Protein AF-A0A1V3H5J1-F1 (afdb_monomer)

Mean predicted aligned error: 11.42 Å

Foldseek 3Di:
DVVVVVVVVVVCVVPVVVVVVVVVLVVVLVVVVVVVVLLVVLLVVLLVVVLVCLLVVNDDLVVNVVSCVVSVHALLSSLVSLVVLLVCLVVVVDVSCVVRNVVSVVSNVVSCVVQPLSLADPVLSVVLVVVVVPDDDCVVVSVVVSVVRSVVVVVVVVVVVVVVVVVSVVVVVVVVVVVVVVVVVVVVVVVD

Nearest PDB structures (foldseek):
  4tql-assembly2_B  TM=2.326E-01  e=4.552E+00  synthetic construct

pLDDT: mean 80.96, std 11.62, range [47.03, 95.38]

Sequence (192 aa):
METFVEVFINFFMKSTSAFIGALFGMFIGLGFVLKDSVESNWKKRFREQVKKGVSSGSLKFDDITHIQERWQQNRQSVLFSLRLMLSDAIASEDEELKSKVEEIRDLIISHEQHEPFSELPENISLQLNSLKGLGVGVDSQIVQLASSLTDLYSSNKTEIAKQKKFAIWGFIVGVLGVLISISSLLIALSQN

Solvent-accessible surface area (backbone atoms only — not comparable to full-atom values): 10524 Å² total; per-residue (Å²): 119,68,67,60,54,51,52,51,50,55,54,54,58,75,43,45,67,61,53,50,50,51,50,51,52,48,54,56,51,48,55,53,54,51,51,56,49,52,56,52,52,30,54,51,53,41,49,55,50,51,48,53,29,54,58,68,72,72,59,50,66,72,54,49,58,55,46,30,59,76,43,71,49,52,64,45,57,49,54,51,49,50,52,48,53,40,49,36,13,73,72,57,77,30,82,71,38,42,88,38,47,66,64,46,49,52,47,48,53,53,47,44,70,78,41,56,58,39,82,42,61,67,74,56,26,53,50,52,51,55,58,57,71,72,49,94,86,47,57,68,60,52,51,51,49,51,51,55,50,39,55,56,49,52,54,51,52,53,51,51,54,50,52,50,52,51,51,52,51,51,49,52,54,49,54,51,52,52,53,50,54,53,50,52,52,53,54,59,62,72,78,108

Radius of gyration: 25.72 Å; Cα contacts (8 Å, |Δi|>4): 93; chains: 1; bounding box: 53×43×77 Å

Structure (mmCIF, N/CA/C/O backbone):
data_AF-A0A1V3H5J1-F1
#
_entry.id   AF-A0A1V3H5J1-F1
#
loop_
_atom_site.group_PDB
_atom_site.id
_atom_site.type_symbol
_atom_site.label_atom_id
_atom_site.label_alt_id
_atom_site.label_comp_id
_atom_site.label_asym_id
_atom_site.label_entity_id
_atom_site.label_seq_id
_atom_site.pdbx_PDB_ins_code
_atom_site.Cartn_x
_atom_site.Cartn_y
_atom_site.Cartn_z
_atom_site.occupancy
_atom_site.B_iso_or_equiv
_atom_site.auth_seq_id
_atom_site.auth_comp_id
_atom_site.auth_asym_id
_atom_site.auth_atom_id
_atom_site.pdbx_PDB_model_num
ATOM 1 N N . MET A 1 1 ? 12.862 15.946 -52.458 1.00 48.59 1 MET A N 1
ATOM 2 C CA . MET A 1 1 ? 12.081 15.521 -51.273 1.00 48.59 1 MET A CA 1
ATOM 3 C C . MET A 1 1 ? 11.950 13.994 -51.216 1.00 48.59 1 MET A C 1
ATOM 5 O O . MET A 1 1 ? 11.992 13.460 -50.120 1.00 48.59 1 MET A O 1
ATOM 9 N N . GLU A 1 2 ? 11.912 13.286 -52.356 1.00 47.03 2 GLU A N 1
ATOM 10 C CA . GLU A 1 2 ? 11.927 11.804 -52.421 1.00 47.03 2 GLU A CA 1
ATOM 11 C C . GLU A 1 2 ? 13.252 11.157 -51.968 1.00 47.03 2 GLU A C 1
ATOM 13 O O . GLU A 1 2 ? 13.241 10.163 -51.250 1.00 47.03 2 GLU A O 1
ATOM 18 N N . THR A 1 3 ? 14.399 11.771 -52.262 1.00 59.06 3 THR A N 1
ATOM 19 C CA . THR A 1 3 ? 15.728 11.241 -51.899 1.00 59.06 3 THR A CA 1
ATOM 20 C C . THR A 1 3 ? 16.004 11.205 -50.395 1.00 59.06 3 THR A C 1
ATOM 22 O O . THR A 1 3 ? 16.705 10.319 -49.917 1.00 59.06 3 THR A O 1
ATOM 25 N N . PHE A 1 4 ? 15.439 12.136 -49.623 1.00 50.97 4 PHE A N 1
ATOM 26 C CA . PHE A 1 4 ? 15.630 12.164 -48.171 1.00 50.97 4 PHE A CA 1
ATOM 27 C C . PHE A 1 4 ? 14.855 11.029 -47.496 1.00 50.97 4 PHE A C 1
ATOM 29 O O . PHE A 1 4 ? 15.371 10.399 -46.583 1.00 50.97 4 PHE A O 1
ATOM 36 N N . VAL A 1 5 ? 13.650 10.723 -47.990 1.00 56.81 5 VAL A N 1
ATOM 37 C CA . VAL A 1 5 ? 12.816 9.621 -47.492 1.00 56.81 5 VAL A CA 1
ATOM 38 C C . VAL A 1 5 ? 13.432 8.266 -47.851 1.00 56.81 5 VAL A C 1
ATOM 40 O O . VAL A 1 5 ? 13.493 7.391 -46.996 1.00 56.81 5 VAL A O 1
ATOM 43 N N . GLU A 1 6 ? 13.976 8.097 -49.059 1.00 51.84 6 GLU A N 1
ATOM 44 C CA . GLU A 1 6 ? 14.647 6.848 -49.452 1.00 51.84 6 GLU A CA 1
ATOM 45 C C . GLU A 1 6 ? 15.968 6.603 -48.718 1.00 51.84 6 GLU A C 1
ATOM 47 O O . GLU A 1 6 ? 16.240 5.471 -48.321 1.00 51.84 6 GLU A O 1
ATOM 52 N N . VAL A 1 7 ? 16.781 7.639 -48.486 1.00 59.34 7 VAL A N 1
ATOM 53 C CA . VAL A 1 7 ? 18.001 7.521 -47.667 1.00 59.34 7 VAL A CA 1
ATOM 54 C C . VAL A 1 7 ? 17.637 7.222 -46.214 1.00 59.34 7 VAL A C 1
ATOM 56 O O . VAL A 1 7 ? 18.269 6.369 -45.591 1.00 59.34 7 VAL A O 1
ATOM 59 N N . PHE A 1 8 ? 16.577 7.845 -45.694 1.00 53.94 8 PHE A N 1
ATOM 60 C CA . PHE A 1 8 ? 16.065 7.578 -44.352 1.00 53.94 8 PHE A CA 1
ATOM 61 C C . PHE A 1 8 ? 15.586 6.126 -44.213 1.00 53.94 8 PHE A C 1
ATOM 63 O O . PHE A 1 8 ? 15.981 5.444 -43.272 1.00 53.94 8 PHE A O 1
ATOM 70 N N . ILE A 1 9 ? 14.823 5.613 -45.183 1.00 58.56 9 ILE A N 1
ATOM 71 C CA . ILE A 1 9 ? 14.331 4.226 -45.204 1.00 58.56 9 ILE A CA 1
ATOM 72 C C . ILE A 1 9 ? 15.483 3.224 -45.387 1.00 58.56 9 ILE A C 1
ATOM 74 O O . ILE A 1 9 ? 15.561 2.247 -44.644 1.00 58.56 9 ILE A O 1
ATOM 78 N N . ASN A 1 10 ? 16.419 3.464 -46.312 1.00 55.75 10 ASN A N 1
ATOM 79 C CA . ASN A 1 10 ? 17.543 2.555 -46.571 1.00 55.75 10 ASN A CA 1
ATO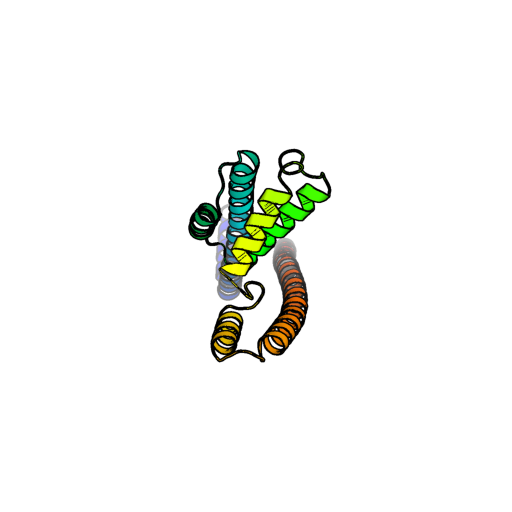M 80 C C . ASN A 1 10 ? 18.579 2.532 -45.434 1.00 55.75 10 ASN A C 1
ATOM 82 O O . ASN A 1 10 ? 19.173 1.486 -45.168 1.00 55.75 10 ASN A O 1
ATOM 86 N N . PHE A 1 11 ? 18.783 3.648 -44.728 1.00 55.66 11 PHE A N 1
ATOM 87 C CA . PHE A 1 11 ? 19.640 3.706 -43.540 1.00 55.66 11 PHE A CA 1
ATOM 88 C C . PHE A 1 11 ? 18.974 3.036 -42.327 1.00 55.66 11 PHE A C 1
ATOM 90 O O . PHE A 1 11 ? 19.625 2.252 -41.634 1.00 55.66 11 PHE A O 1
ATOM 97 N N . PHE A 1 12 ? 17.663 3.239 -42.127 1.00 51.47 12 PHE A N 1
ATOM 98 C CA . PHE A 1 12 ? 16.887 2.513 -41.112 1.00 51.47 12 PHE A CA 1
ATOM 99 C C . PHE A 1 12 ? 16.845 0.999 -41.372 1.00 51.47 12 PHE A C 1
ATOM 101 O O . PHE A 1 12 ? 16.939 0.216 -40.427 1.00 51.47 12 PHE A O 1
ATOM 108 N N . MET A 1 13 ? 16.772 0.561 -42.635 1.00 51.94 13 MET A N 1
ATOM 109 C CA . MET A 1 13 ? 16.795 -0.867 -42.980 1.00 51.94 13 MET A CA 1
ATOM 110 C C . MET A 1 13 ? 18.162 -1.534 -42.753 1.00 51.94 13 MET A C 1
ATOM 112 O O . MET A 1 13 ? 18.204 -2.728 -42.450 1.00 51.94 13 MET A O 1
ATOM 116 N N . LYS A 1 14 ? 19.277 -0.791 -42.828 1.00 55.56 14 LYS A N 1
ATOM 117 C CA . LYS A 1 14 ? 20.643 -1.334 -42.671 1.00 55.56 14 LYS A CA 1
ATOM 118 C C . LYS A 1 14 ? 21.036 -1.657 -41.222 1.00 55.56 14 LYS A C 1
ATOM 120 O O . LYS A 1 14 ? 21.943 -2.457 -41.014 1.00 55.56 14 LYS A O 1
ATOM 125 N N . SER A 1 15 ? 20.349 -1.077 -40.235 1.00 58.78 15 SER A N 1
ATOM 126 C CA . SER A 1 15 ? 20.524 -1.363 -38.799 1.00 58.78 15 SER A CA 1
ATOM 127 C C . SER A 1 15 ? 19.231 -1.920 -38.190 1.00 58.78 15 SER A C 1
ATOM 129 O O . SER A 1 15 ? 18.766 -1.511 -37.124 1.00 58.78 15 SER A O 1
ATOM 131 N N . THR A 1 16 ? 18.615 -2.859 -38.912 1.00 60.56 16 THR A N 1
ATOM 132 C CA . THR A 1 16 ? 17.333 -3.486 -38.559 1.00 60.56 16 THR A CA 1
ATOM 133 C C . THR A 1 16 ? 17.366 -4.081 -37.149 1.00 60.56 16 THR A C 1
ATOM 135 O O . THR A 1 16 ? 16.396 -3.952 -36.411 1.00 60.56 16 THR A O 1
ATOM 138 N N . SER A 1 17 ? 18.496 -4.650 -36.719 1.00 61.16 17 SER A N 1
ATOM 139 C CA . SER A 1 17 ? 18.667 -5.225 -35.378 1.00 61.16 17 SER A CA 1
ATOM 140 C C . SER A 1 17 ? 18.647 -4.187 -34.249 1.00 61.16 17 SER A C 1
ATOM 142 O O . SER A 1 17 ? 18.035 -4.439 -33.211 1.00 61.16 17 SER A O 1
ATOM 144 N N . ALA A 1 18 ? 19.253 -3.010 -34.439 1.00 61.28 18 ALA A N 1
ATOM 145 C CA . ALA A 1 18 ? 19.256 -1.944 -33.435 1.00 61.28 18 ALA A CA 1
ATOM 146 C C . ALA A 1 18 ? 17.874 -1.284 -33.302 1.00 61.28 18 ALA A C 1
ATOM 148 O O . ALA A 1 18 ? 17.427 -1.001 -32.192 1.00 61.28 18 ALA A O 1
ATOM 149 N N . PHE A 1 19 ? 17.167 -1.099 -34.421 1.00 63.31 19 PHE A N 1
ATOM 150 C CA . PHE A 1 19 ? 15.803 -0.567 -34.427 1.00 63.31 19 PHE A CA 1
ATOM 151 C C . PHE A 1 19 ? 14.801 -1.539 -33.793 1.00 63.31 19 PHE A C 1
ATOM 153 O O . PHE A 1 19 ? 14.001 -1.143 -32.945 1.00 63.31 19 PHE A O 1
ATOM 160 N N . ILE A 1 20 ? 14.890 -2.825 -34.149 1.00 69.88 20 ILE A N 1
ATOM 161 C CA . ILE A 1 20 ? 14.080 -3.884 -33.541 1.00 69.88 20 ILE A CA 1
ATOM 162 C C . ILE A 1 20 ? 14.366 -3.947 -32.033 1.00 69.88 20 ILE A C 1
ATOM 164 O O . ILE A 1 20 ? 13.430 -3.911 -31.240 1.00 69.88 20 ILE A O 1
ATOM 168 N N . GLY A 1 21 ? 15.638 -3.941 -31.618 1.00 72.88 21 GLY A N 1
ATOM 169 C CA . GLY A 1 21 ? 16.019 -3.919 -30.202 1.00 72.88 21 GLY A CA 1
ATOM 170 C C . GLY A 1 21 ? 15.469 -2.709 -29.435 1.00 72.88 21 GLY A C 1
ATOM 171 O O . GLY A 1 21 ? 14.948 -2.870 -28.331 1.00 72.88 21 GLY A O 1
ATOM 172 N N . ALA A 1 22 ? 15.514 -1.513 -30.030 1.00 69.75 22 ALA A N 1
ATOM 173 C CA . ALA A 1 22 ? 14.972 -0.293 -29.430 1.00 69.75 22 ALA A CA 1
ATOM 174 C C . ALA A 1 22 ? 13.441 -0.334 -29.287 1.00 69.75 22 ALA A C 1
ATOM 176 O O . ALA A 1 22 ? 12.917 0.019 -28.230 1.00 69.75 22 ALA A O 1
ATOM 177 N N . LEU A 1 23 ? 12.721 -0.817 -30.307 1.00 71.19 23 LEU A N 1
ATOM 178 C CA . LEU A 1 23 ? 11.269 -1.008 -30.239 1.00 71.19 23 LEU A CA 1
ATOM 179 C C . LEU A 1 23 ? 10.890 -2.028 -29.164 1.00 71.19 23 LEU A C 1
ATOM 181 O O . LEU A 1 23 ? 10.029 -1.741 -28.335 1.00 71.19 23 LEU A O 1
ATOM 185 N N . PHE A 1 24 ? 11.554 -3.186 -29.122 1.00 74.00 24 PHE A N 1
ATOM 186 C CA . PHE A 1 24 ? 11.306 -4.197 -28.090 1.00 74.00 24 PHE A CA 1
ATOM 187 C C . PHE A 1 24 ? 11.572 -3.653 -26.681 1.00 74.00 24 PHE A C 1
ATOM 189 O O . PHE A 1 24 ? 10.740 -3.832 -25.790 1.00 74.00 24 PHE A O 1
ATOM 196 N N . GLY A 1 25 ? 12.679 -2.930 -26.483 1.00 72.88 25 GLY A N 1
ATOM 197 C CA . GLY A 1 25 ? 12.985 -2.268 -25.213 1.00 72.88 25 GLY A CA 1
ATOM 198 C C . GLY A 1 25 ? 11.928 -1.234 -24.810 1.00 72.88 25 GLY A C 1
ATOM 199 O O . GLY A 1 25 ? 11.521 -1.189 -23.649 1.00 72.88 25 GLY A O 1
ATOM 200 N N . MET A 1 26 ? 11.424 -0.452 -25.770 1.00 74.94 26 MET A N 1
ATOM 201 C CA . MET A 1 26 ? 10.361 0.530 -25.546 1.00 74.94 26 MET A CA 1
ATOM 202 C C . MET A 1 26 ? 9.028 -0.136 -25.178 1.00 74.94 26 MET A C 1
ATOM 204 O O . MET A 1 26 ? 8.387 0.291 -24.221 1.00 74.94 26 MET A O 1
ATOM 208 N N . PHE A 1 27 ? 8.623 -1.197 -25.881 1.00 75.38 27 PHE A N 1
ATOM 209 C CA . PHE A 1 27 ? 7.384 -1.927 -25.589 1.00 75.38 27 PHE A CA 1
ATOM 210 C C . PHE A 1 27 ? 7.414 -2.595 -24.209 1.00 75.38 27 PHE A C 1
ATOM 212 O O . PHE A 1 27 ? 6.443 -2.484 -23.458 1.00 75.38 27 PHE A O 1
ATOM 219 N N . ILE A 1 28 ? 8.530 -3.237 -23.841 1.00 76.19 28 ILE A N 1
ATOM 220 C CA . ILE A 1 28 ? 8.696 -3.840 -22.510 1.00 76.19 28 ILE A CA 1
ATOM 221 C C . ILE A 1 28 ? 8.672 -2.750 -21.430 1.00 76.19 28 ILE A C 1
ATOM 223 O O . ILE A 1 28 ? 7.943 -2.879 -20.446 1.00 76.19 28 ILE A O 1
ATOM 227 N N . GLY A 1 29 ? 9.408 -1.651 -21.633 1.00 72.12 29 GLY A N 1
ATOM 228 C CA . GLY A 1 29 ? 9.436 -0.521 -20.702 1.00 72.12 29 GLY A CA 1
ATOM 229 C C . GLY A 1 29 ? 8.056 0.111 -20.489 1.00 72.12 29 GLY A C 1
ATOM 230 O O . GLY A 1 29 ? 7.643 0.324 -19.349 1.00 72.12 29 GLY A O 1
ATOM 231 N N . LEU A 1 30 ? 7.302 0.343 -21.570 1.00 74.19 30 LEU A N 1
ATOM 232 C CA . LEU A 1 30 ? 5.933 0.865 -21.504 1.00 74.19 30 LEU A CA 1
ATOM 233 C C . LEU A 1 30 ? 4.991 -0.086 -20.763 1.00 74.19 30 LEU A C 1
ATOM 235 O O . LEU A 1 30 ? 4.189 0.376 -19.955 1.00 74.19 30 LEU A O 1
ATOM 239 N N . GLY A 1 31 ? 5.107 -1.399 -20.980 1.00 74.88 31 GLY A N 1
ATOM 240 C CA . GLY A 1 31 ? 4.292 -2.393 -20.280 1.00 74.88 31 GLY A CA 1
ATOM 241 C C . GLY A 1 31 ? 4.422 -2.310 -18.754 1.00 74.88 31 GLY A C 1
ATOM 242 O O . GLY A 1 31 ? 3.413 -2.323 -18.047 1.00 74.88 31 GLY A O 1
ATOM 243 N N . PHE A 1 32 ? 5.646 -2.149 -18.240 1.00 74.38 32 PHE A N 1
ATOM 244 C CA . PHE A 1 32 ? 5.886 -1.985 -16.801 1.00 74.38 32 PHE A CA 1
ATOM 245 C C . PHE A 1 32 ? 5.328 -0.666 -16.254 1.00 74.38 32 PHE A C 1
ATOM 247 O O . PHE A 1 32 ? 4.646 -0.668 -15.231 1.00 74.38 32 PHE A O 1
ATOM 254 N N . VAL A 1 33 ? 5.560 0.451 -16.952 1.00 75.25 33 VAL A N 1
ATOM 255 C CA . VAL A 1 33 ? 5.076 1.775 -16.518 1.00 75.25 33 VAL A CA 1
ATOM 256 C C . VAL A 1 33 ? 3.547 1.840 -16.513 1.00 75.25 33 VAL A C 1
ATOM 258 O O . VAL A 1 33 ? 2.953 2.391 -15.584 1.00 75.25 33 VAL A O 1
ATOM 261 N N . LEU A 1 34 ? 2.894 1.257 -17.522 1.00 75.88 34 LEU A N 1
ATOM 262 C CA . LEU A 1 34 ? 1.434 1.215 -17.603 1.00 75.88 34 LEU A CA 1
ATOM 263 C C . LEU A 1 34 ? 0.832 0.393 -16.461 1.00 75.88 34 LEU A C 1
ATOM 265 O O . LEU A 1 34 ? -0.143 0.835 -15.858 1.00 75.88 34 LEU A O 1
ATOM 269 N N . LYS A 1 35 ? 1.426 -0.758 -16.118 1.00 80.56 35 LYS A N 1
ATOM 270 C CA . LYS A 1 35 ? 0.965 -1.582 -14.992 1.00 80.56 35 LYS A CA 1
ATOM 271 C C . LYS A 1 35 ? 1.018 -0.812 -13.669 1.00 80.56 35 LYS A C 1
ATOM 273 O O . LYS A 1 35 ? 0.009 -0.745 -12.969 1.00 80.56 35 LYS A O 1
ATOM 278 N N . ASP A 1 36 ? 2.154 -0.185 -13.371 1.00 76.06 36 ASP A N 1
ATOM 279 C CA . ASP A 1 36 ? 2.332 0.590 -12.137 1.00 76.06 36 ASP A CA 1
ATOM 280 C C . ASP A 1 36 ? 1.378 1.802 -12.087 1.00 76.06 36 ASP A C 1
ATOM 282 O O . ASP A 1 36 ? 0.830 2.141 -11.034 1.00 76.06 36 ASP A O 1
ATOM 286 N N . SER A 1 37 ? 1.128 2.444 -13.235 1.00 80.19 37 SER A N 1
ATOM 287 C CA . SER A 1 37 ? 0.184 3.562 -13.346 1.00 80.19 37 SER A CA 1
ATOM 288 C C . SER A 1 37 ? -1.263 3.133 -13.086 1.00 80.19 37 SER A C 1
ATOM 290 O O . SER A 1 37 ? -1.984 3.804 -12.340 1.00 80.19 37 SER A O 1
ATOM 292 N N . VAL A 1 38 ? -1.684 1.996 -13.651 1.00 84.31 38 VAL A N 1
ATOM 293 C CA . VAL A 1 38 ? -3.020 1.427 -13.428 1.00 84.31 38 VAL A CA 1
ATOM 294 C C . VAL A 1 38 ? -3.217 1.079 -11.954 1.00 84.31 38 VAL A C 1
ATOM 296 O O . VAL A 1 38 ? -4.219 1.494 -11.370 1.00 84.31 38 VAL A O 1
ATOM 299 N N . GLU A 1 39 ? -2.247 0.407 -11.329 1.00 85.06 39 GLU A N 1
ATOM 300 C CA . GLU A 1 39 ? -2.309 0.034 -9.910 1.00 85.06 39 GLU A CA 1
ATOM 301 C C . GLU A 1 39 ? -2.400 1.272 -9.000 1.00 85.06 39 GLU A C 1
ATOM 303 O O . GLU A 1 39 ? -3.233 1.334 -8.091 1.00 85.06 39 GLU A O 1
ATOM 308 N N . SER A 1 40 ? -1.610 2.311 -9.292 1.00 85.50 40 SER A N 1
ATOM 309 C CA . SER A 1 40 ? -1.668 3.589 -8.575 1.00 85.50 40 SER A CA 1
ATOM 310 C C . SER A 1 40 ? -3.039 4.263 -8.696 1.00 85.50 40 SER A C 1
ATOM 312 O O . SER A 1 40 ? -3.602 4.736 -7.701 1.00 85.50 40 SER A O 1
ATOM 314 N N . ASN A 1 41 ? -3.613 4.276 -9.901 1.00 89.75 41 ASN A N 1
ATOM 315 C CA . ASN A 1 41 ? -4.926 4.861 -10.140 1.00 89.75 41 ASN A CA 1
ATOM 316 C C . ASN A 1 41 ? -6.038 4.075 -9.429 1.00 89.75 41 ASN A C 1
ATOM 318 O O . ASN A 1 41 ? -6.917 4.681 -8.820 1.00 89.75 41 ASN A O 1
ATOM 322 N N . TRP A 1 42 ? -5.993 2.742 -9.441 1.00 92.44 42 TRP A N 1
ATOM 323 C CA . TRP A 1 42 ? -6.951 1.918 -8.699 1.00 92.44 42 TRP A CA 1
ATOM 324 C C . TRP A 1 42 ? -6.874 2.151 -7.196 1.00 92.44 42 TRP A C 1
ATOM 326 O O . TRP A 1 42 ? -7.913 2.336 -6.566 1.00 92.44 42 TRP A O 1
ATOM 336 N N . LYS A 1 43 ? -5.666 2.268 -6.635 1.00 91.25 43 LYS A N 1
ATOM 337 C CA . LYS A 1 43 ? -5.483 2.623 -5.222 1.00 91.25 43 LYS A CA 1
ATOM 338 C C . LYS A 1 43 ? -6.106 3.980 -4.888 1.00 91.25 43 LYS A C 1
ATOM 340 O O . LYS A 1 43 ? -6.756 4.134 -3.855 1.00 91.25 43 LYS A O 1
ATOM 345 N N . LYS A 1 44 ? -5.956 4.966 -5.780 1.00 92.00 44 LYS A N 1
ATOM 346 C CA . LYS A 1 44 ? -6.595 6.280 -5.629 1.00 92.00 44 LYS A CA 1
ATOM 347 C C . LYS A 1 44 ? -8.124 6.169 -5.648 1.00 92.00 44 LYS A C 1
ATOM 349 O O . LYS A 1 44 ? -8.778 6.713 -4.763 1.00 92.00 44 LYS A O 1
ATOM 354 N N . ARG A 1 45 ? -8.690 5.435 -6.613 1.00 93.88 45 ARG A N 1
ATOM 355 C CA . ARG A 1 45 ? -10.145 5.230 -6.743 1.00 93.88 45 ARG A CA 1
ATOM 356 C C . ARG A 1 45 ? -10.742 4.482 -5.558 1.00 93.88 45 ARG A C 1
ATOM 358 O O . ARG A 1 45 ? -11.804 4.873 -5.080 1.00 93.88 45 ARG A O 1
ATOM 365 N N . PHE A 1 46 ? -10.043 3.464 -5.068 1.00 95.38 46 PHE A N 1
ATOM 366 C CA . PHE A 1 46 ? -10.393 2.759 -3.842 1.00 95.38 46 PHE A CA 1
ATOM 367 C C . PHE A 1 46 ? -10.518 3.741 -2.673 1.00 95.38 46 PHE A C 1
ATOM 369 O O . PHE A 1 46 ? -11.580 3.842 -2.062 1.00 95.38 46 PHE A O 1
ATOM 376 N N . ARG A 1 47 ? -9.469 4.537 -2.419 1.00 93.50 47 ARG A N 1
ATOM 377 C CA . ARG A 1 47 ? -9.453 5.497 -1.307 1.00 93.50 47 ARG A CA 1
ATOM 378 C C . ARG A 1 47 ? -10.563 6.539 -1.425 1.00 93.50 47 ARG A C 1
ATOM 380 O O . ARG A 1 47 ? -11.207 6.845 -0.433 1.00 93.50 47 ARG A O 1
ATOM 387 N N . GLU A 1 48 ? -10.822 7.056 -2.624 1.00 93.81 48 GLU A N 1
ATOM 388 C CA . GLU A 1 48 ? -11.918 8.005 -2.863 1.00 93.81 48 GLU A CA 1
ATOM 389 C C . GLU A 1 48 ? -13.298 7.406 -2.554 1.00 93.81 48 GLU A C 1
ATOM 391 O O . GLU A 1 48 ? -14.156 8.098 -2.009 1.00 93.81 48 GLU A O 1
ATOM 396 N N . GLN A 1 49 ? -13.535 6.138 -2.903 1.00 93.88 49 GLN A N 1
ATOM 397 C CA . GLN A 1 49 ? -14.809 5.477 -2.610 1.00 93.88 49 GLN A CA 1
ATOM 398 C C . GLN A 1 49 ? -14.981 5.191 -1.124 1.00 93.88 49 GLN A C 1
ATOM 400 O O . GLN A 1 49 ? -16.036 5.502 -0.575 1.00 93.88 49 GLN A O 1
ATOM 405 N N . VAL A 1 50 ? -13.943 4.662 -0.472 1.00 94.00 50 VAL A N 1
ATOM 406 C CA . VAL A 1 50 ? -13.969 4.413 0.973 1.00 94.00 50 VAL A CA 1
ATOM 407 C C . VAL A 1 50 ? -14.162 5.724 1.728 1.00 94.00 50 VAL A C 1
ATOM 409 O O . VAL A 1 50 ? -15.056 5.808 2.563 1.00 94.00 50 VAL A O 1
ATOM 412 N N . LYS A 1 51 ? -13.426 6.781 1.361 1.00 93.69 51 LYS A N 1
ATOM 413 C CA . LYS A 1 51 ? -13.600 8.123 1.929 1.00 93.69 51 LYS A CA 1
ATOM 414 C C . LYS A 1 51 ? -15.056 8.586 1.839 1.00 93.69 51 LYS A C 1
ATOM 416 O O . LYS A 1 51 ? -15.642 8.942 2.852 1.00 93.69 51 LYS A O 1
ATOM 421 N N . LYS A 1 52 ? -15.672 8.526 0.654 1.00 92.69 52 LYS A N 1
ATOM 422 C CA . LYS A 1 52 ? -17.086 8.909 0.472 1.00 92.69 52 LYS A CA 1
ATOM 423 C C . LYS A 1 52 ? -18.038 8.069 1.325 1.00 92.69 52 LYS A C 1
ATOM 425 O O . LYS A 1 52 ? -19.002 8.599 1.879 1.00 92.69 52 LYS A O 1
ATOM 430 N N . GLY A 1 53 ? -17.776 6.770 1.435 1.00 90.94 53 GLY A N 1
ATOM 431 C CA . GLY A 1 53 ? -18.539 5.874 2.296 1.00 90.94 53 GLY A CA 1
ATOM 432 C C . GLY A 1 53 ? -18.465 6.285 3.771 1.00 90.94 53 GLY A C 1
ATOM 433 O O . GLY A 1 53 ? -19.501 6.409 4.422 1.00 90.94 53 GLY A O 1
ATOM 434 N N . VAL A 1 54 ? -17.259 6.560 4.275 1.00 92.25 54 VAL A N 1
ATOM 435 C CA . VAL A 1 54 ? -17.028 7.011 5.659 1.00 92.25 54 VAL A CA 1
ATOM 436 C C . VAL A 1 54 ? -17.672 8.376 5.908 1.00 92.25 54 VAL A C 1
ATOM 438 O O . VAL A 1 54 ? -18.432 8.543 6.860 1.00 92.25 54 VAL A O 1
ATOM 441 N N . SER A 1 55 ? -17.444 9.353 5.029 1.00 89.94 55 SER A N 1
ATOM 442 C CA . SER A 1 55 ? -17.999 10.703 5.181 1.00 89.94 55 SER A CA 1
ATOM 443 C C . SER A 1 55 ? -19.531 10.718 5.156 1.00 89.94 55 SER A C 1
ATOM 445 O O . SER A 1 55 ? -20.147 11.528 5.844 1.00 89.94 55 SER A O 1
ATOM 447 N N . SER A 1 56 ? -20.161 9.798 4.418 1.00 89.25 56 SER A N 1
ATOM 448 C CA . SER A 1 56 ? -21.623 9.632 4.415 1.00 89.25 56 SER A CA 1
ATOM 449 C C . SER A 1 56 ? -22.168 8.816 5.596 1.00 89.25 56 SER A C 1
ATOM 451 O O . SER A 1 56 ? -23.384 8.733 5.750 1.00 89.25 56 SER A O 1
ATOM 453 N N . GLY A 1 57 ? -21.306 8.213 6.425 1.00 83.81 57 GLY A N 1
ATOM 454 C CA . GLY A 1 57 ? -21.699 7.370 7.562 1.00 83.81 57 GLY A CA 1
ATOM 455 C C . GLY A 1 57 ? -22.412 6.071 7.170 1.00 83.81 57 GLY A C 1
ATOM 456 O O . GLY A 1 57 ? -23.085 5.467 8.001 1.00 83.81 57 GLY A O 1
ATOM 457 N N . SER A 1 58 ? -22.315 5.660 5.903 1.00 83.81 58 SER A N 1
ATOM 458 C CA . SER A 1 58 ? -23.011 4.481 5.370 1.00 83.81 58 SER A CA 1
ATOM 459 C C . SER A 1 58 ? -22.111 3.256 5.224 1.00 83.81 58 SER A C 1
ATOM 461 O O . SER A 1 58 ? -22.614 2.164 4.975 1.00 83.81 58 SER A O 1
ATOM 463 N N . LEU A 1 59 ? -20.797 3.431 5.379 1.00 91.06 59 LEU A N 1
ATOM 464 C CA . LEU A 1 59 ? -19.819 2.389 5.102 1.00 91.06 59 LEU A CA 1
ATOM 465 C C . LEU A 1 59 ? -19.663 1.412 6.264 1.00 91.06 59 LEU A C 1
ATOM 467 O O . LEU A 1 59 ? -19.302 1.803 7.373 1.00 91.06 59 LEU A O 1
ATOM 471 N N . LYS A 1 60 ? -19.844 0.126 5.970 1.00 90.31 60 LYS A N 1
ATOM 472 C CA . LYS A 1 60 ? -19.495 -0.984 6.857 1.00 90.31 60 LYS A CA 1
ATOM 473 C C . LYS A 1 60 ? -18.256 -1.716 6.357 1.00 90.31 60 LYS A C 1
ATOM 475 O O . LYS A 1 60 ? -17.820 -1.548 5.220 1.00 90.31 60 LYS A O 1
ATOM 480 N N . PHE A 1 61 ? -17.702 -2.571 7.212 1.00 88.38 61 PHE A N 1
ATOM 481 C CA . PHE A 1 61 ? -16.565 -3.412 6.846 1.00 88.38 61 PHE A CA 1
ATOM 482 C C . PHE A 1 61 ? -16.865 -4.320 5.638 1.00 88.38 61 PHE A C 1
ATOM 484 O O . PHE A 1 61 ? -16.055 -4.385 4.719 1.00 88.38 61 PHE A O 1
ATOM 491 N N . ASP A 1 62 ? -18.051 -4.932 5.574 1.00 89.00 62 ASP A N 1
ATOM 492 C CA . ASP A 1 62 ? -18.447 -5.782 4.437 1.00 89.00 62 ASP A CA 1
ATOM 493 C C . ASP A 1 62 ? -18.431 -5.019 3.100 1.00 89.00 62 ASP A C 1
ATOM 495 O O . ASP A 1 62 ? -18.030 -5.557 2.066 1.00 89.00 62 ASP A O 1
ATOM 499 N N . ASP A 1 63 ? -18.777 -3.728 3.117 1.00 91.69 63 ASP A N 1
ATOM 500 C CA . ASP A 1 63 ? -18.709 -2.877 1.928 1.00 91.69 63 ASP A CA 1
ATOM 501 C C . ASP A 1 63 ? -17.258 -2.656 1.480 1.00 91.69 63 ASP A C 1
ATOM 503 O O . ASP A 1 63 ? -16.980 -2.612 0.281 1.00 91.69 63 ASP A O 1
ATOM 507 N N . ILE A 1 64 ? -16.307 -2.562 2.420 1.00 91.81 64 ILE A N 1
ATOM 508 C CA . ILE A 1 64 ? -14.874 -2.459 2.102 1.00 91.81 64 ILE A CA 1
ATOM 509 C C . ILE A 1 64 ? -14.411 -3.705 1.356 1.00 91.81 64 ILE A C 1
ATOM 511 O O . ILE A 1 64 ? -13.677 -3.562 0.378 1.00 91.81 64 ILE A O 1
ATOM 515 N N . THR A 1 65 ? -14.875 -4.893 1.754 1.00 90.44 65 THR A N 1
ATOM 516 C CA . THR A 1 65 ? -14.569 -6.166 1.082 1.00 90.44 65 THR A CA 1
ATOM 517 C C . THR A 1 65 ? -15.018 -6.150 -0.383 1.00 90.44 65 THR A C 1
ATOM 519 O O . THR A 1 65 ? -14.265 -6.518 -1.285 1.00 90.44 65 THR A O 1
ATOM 522 N N . HIS A 1 66 ? -16.204 -5.616 -0.668 1.00 92.19 66 HIS A N 1
ATOM 523 C CA . HIS A 1 66 ? -16.671 -5.467 -2.048 1.00 92.19 66 HIS A CA 1
ATOM 524 C C . HIS A 1 66 ? -15.910 -4.381 -2.826 1.00 92.19 66 HIS A C 1
ATOM 526 O O . HIS A 1 66 ? -15.616 -4.534 -4.016 1.00 92.19 66 HIS A O 1
ATOM 532 N N . ILE A 1 67 ? -15.560 -3.271 -2.170 1.00 93.00 67 ILE A N 1
ATOM 533 C CA . ILE A 1 67 ? -14.808 -2.176 -2.795 1.00 93.00 67 ILE A CA 1
ATOM 534 C C . ILE A 1 67 ? -13.364 -2.611 -3.105 1.00 93.00 67 ILE A C 1
ATOM 536 O O . ILE A 1 67 ? -12.839 -2.245 -4.162 1.00 93.00 67 ILE A O 1
ATOM 540 N N . GLN A 1 68 ? -12.716 -3.404 -2.243 1.00 92.75 68 GLN A N 1
ATOM 541 C CA . GLN A 1 68 ? -11.359 -3.905 -2.498 1.00 92.75 68 GLN A CA 1
ATOM 542 C C . GLN A 1 68 ? -11.322 -4.832 -3.713 1.00 92.75 68 GLN A C 1
ATOM 544 O O . GLN A 1 68 ? -10.448 -4.661 -4.561 1.00 92.75 68 GLN A O 1
ATOM 549 N N . GLU A 1 69 ? -12.298 -5.733 -3.859 1.00 91.25 69 GLU A N 1
ATOM 550 C CA . GLU A 1 69 ? -12.390 -6.652 -4.998 1.00 91.25 69 GLU A CA 1
ATOM 551 C C . GLU A 1 69 ? -12.570 -5.879 -6.304 1.00 91.25 69 GLU A C 1
ATOM 553 O O . GLU A 1 69 ? -11.852 -6.105 -7.281 1.00 91.25 69 GLU A O 1
ATOM 558 N N . ARG A 1 70 ? -13.470 -4.885 -6.299 1.00 93.06 70 ARG A N 1
ATOM 559 C CA . ARG A 1 70 ? -13.729 -4.020 -7.457 1.00 93.06 70 ARG A CA 1
ATOM 560 C C . ARG A 1 70 ? -12.466 -3.330 -7.972 1.00 93.06 70 ARG A C 1
ATOM 562 O O . ARG A 1 70 ? -12.300 -3.188 -9.183 1.00 93.06 70 ARG A O 1
ATOM 569 N N . TRP A 1 71 ? -11.610 -2.859 -7.068 1.00 93.44 71 TRP A N 1
ATOM 570 C CA . TRP A 1 71 ? -10.389 -2.120 -7.408 1.00 93.44 71 TRP A CA 1
ATOM 571 C C . TRP A 1 71 ? -9.117 -2.964 -7.299 1.00 93.44 71 TRP A C 1
ATOM 573 O O . TRP A 1 71 ? -8.021 -2.402 -7.317 1.00 93.44 71 TRP A O 1
ATOM 583 N N . GLN A 1 72 ? -9.254 -4.289 -7.186 1.00 89.94 72 GLN A N 1
ATOM 584 C CA . GLN A 1 72 ? -8.155 -5.254 -7.067 1.00 89.94 72 GLN A CA 1
ATOM 585 C C . GLN A 1 72 ? -7.121 -4.866 -5.998 1.00 89.94 72 GLN A C 1
ATOM 587 O O . GLN A 1 72 ? -5.911 -4.992 -6.195 1.00 89.94 72 GLN A O 1
ATOM 592 N N . GLN A 1 73 ? -7.589 -4.335 -4.870 1.00 92.12 73 GLN A N 1
ATOM 593 C CA . GLN A 1 73 ? -6.719 -4.007 -3.750 1.00 92.12 73 GLN A CA 1
ATOM 594 C C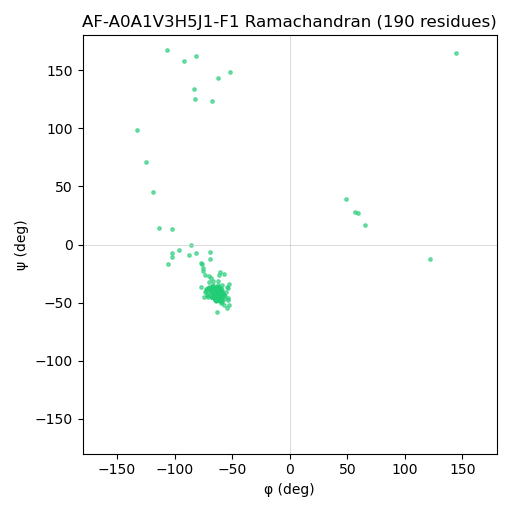 . GLN A 1 73 ? -6.475 -5.257 -2.914 1.00 92.12 73 GLN A C 1
ATOM 596 O O . GLN A 1 73 ? -7.401 -5.988 -2.583 1.00 92.12 73 GLN A O 1
ATOM 601 N N . ASN A 1 74 ? -5.214 -5.489 -2.563 1.00 90.00 74 ASN A N 1
ATOM 602 C CA . ASN A 1 74 ? -4.865 -6.506 -1.581 1.00 90.00 74 ASN A CA 1
ATOM 603 C C . ASN A 1 74 ? -5.045 -5.962 -0.154 1.00 90.00 74 ASN A C 1
ATOM 605 O O . ASN A 1 74 ? -5.031 -4.748 0.074 1.00 90.00 74 ASN A O 1
ATOM 609 N N . ARG A 1 75 ? -5.115 -6.872 0.816 1.00 89.31 75 ARG A N 1
ATOM 610 C CA . ARG A 1 75 ? -5.268 -6.553 2.242 1.00 89.31 75 ARG A CA 1
ATOM 611 C C . ARG A 1 75 ? -4.245 -5.562 2.806 1.00 89.31 75 ARG A C 1
ATOM 613 O O . ARG A 1 75 ? -4.581 -4.718 3.629 1.00 89.31 75 ARG A O 1
ATOM 620 N N . GLN A 1 76 ? -2.999 -5.594 2.317 1.00 89.44 76 GLN A N 1
ATOM 621 C CA . GLN A 1 76 ? -1.963 -4.630 2.716 1.00 89.44 76 GLN A CA 1
ATOM 622 C C . GLN A 1 76 ? -2.326 -3.216 2.265 1.00 89.44 76 GLN A C 1
ATOM 624 O O . GLN A 1 76 ? -2.198 -2.255 3.022 1.00 89.44 76 GLN A O 1
ATOM 629 N N . SER A 1 77 ? -2.761 -3.082 1.014 1.00 89.69 77 SER A N 1
ATOM 630 C CA . SER A 1 77 ? -3.163 -1.812 0.422 1.00 89.69 77 SER A CA 1
ATOM 631 C C . SER A 1 77 ? -4.429 -1.262 1.068 1.00 89.69 77 SER A C 1
ATOM 633 O O . SER A 1 77 ? -4.513 -0.043 1.243 1.00 89.69 77 SER A O 1
ATOM 635 N N . VAL A 1 78 ? -5.371 -2.125 1.460 1.00 92.81 78 VAL A N 1
ATOM 636 C CA . VAL A 1 78 ? -6.571 -1.732 2.210 1.00 92.81 78 VAL A CA 1
ATOM 637 C C . VAL A 1 78 ? -6.185 -1.170 3.573 1.00 92.81 78 VAL A C 1
ATOM 639 O O . VAL A 1 78 ? -6.446 0.008 3.826 1.00 92.81 78 VAL A O 1
ATOM 642 N N . LEU A 1 79 ? -5.476 -1.947 4.401 1.00 92.75 79 LEU A N 1
ATOM 643 C CA . LEU A 1 79 ? -5.040 -1.511 5.731 1.00 92.75 79 LEU A CA 1
ATOM 644 C C . LEU A 1 79 ? -4.206 -0.225 5.673 1.00 92.75 79 LEU A C 1
ATOM 646 O O . LEU A 1 79 ? -4.439 0.714 6.434 1.00 92.75 79 LEU A O 1
ATOM 650 N N . PHE A 1 80 ? -3.269 -0.140 4.725 1.00 91.94 80 PHE A N 1
ATOM 651 C CA . PHE A 1 80 ? -2.478 1.068 4.507 1.00 91.94 80 PHE A CA 1
ATOM 652 C C . PHE A 1 80 ? -3.356 2.280 4.170 1.00 91.94 80 PHE A C 1
ATOM 654 O O . PHE A 1 80 ? -3.123 3.372 4.682 1.00 91.94 80 PHE A O 1
ATOM 661 N N . SER A 1 81 ? -4.360 2.107 3.308 1.00 93.56 81 SER A N 1
ATOM 662 C CA . SER A 1 81 ? -5.248 3.204 2.911 1.00 93.56 81 SER A CA 1
ATOM 663 C C . SER A 1 81 ? -6.117 3.673 4.075 1.00 93.56 81 SER A C 1
ATOM 665 O O . SER A 1 81 ? -6.271 4.879 4.249 1.00 93.56 81 SER A O 1
ATOM 667 N N . LEU A 1 82 ? -6.632 2.747 4.893 1.00 94.31 82 LEU A N 1
ATOM 668 C CA . LEU A 1 82 ? -7.390 3.065 6.107 1.00 94.31 82 LEU A CA 1
ATOM 669 C C . LEU A 1 82 ? -6.540 3.844 7.119 1.00 94.31 82 LEU A C 1
ATOM 671 O O . LEU A 1 82 ? -6.972 4.882 7.612 1.00 94.31 82 LEU A O 1
ATOM 675 N N . ARG A 1 83 ? -5.302 3.402 7.374 1.00 94.19 83 ARG A N 1
ATOM 676 C CA . ARG A 1 83 ? -4.369 4.100 8.276 1.00 94.19 83 ARG A CA 1
ATOM 677 C C . ARG A 1 83 ? -3.977 5.482 7.766 1.00 94.19 83 ARG A C 1
ATOM 679 O O . ARG A 1 83 ? -3.851 6.404 8.565 1.00 94.19 83 ARG A O 1
ATOM 686 N N . LEU A 1 84 ? -3.815 5.639 6.452 1.00 92.69 84 LEU A N 1
ATOM 687 C CA . LEU A 1 84 ? -3.577 6.949 5.853 1.00 92.69 84 LEU A CA 1
ATOM 688 C C . LEU A 1 84 ? -4.774 7.880 6.088 1.00 92.69 84 LEU A C 1
ATOM 690 O O . LEU A 1 84 ? -4.584 8.974 6.593 1.00 92.69 84 LEU A O 1
ATOM 694 N N . MET A 1 85 ? -6.002 7.418 5.830 1.00 93.19 85 MET A N 1
ATOM 695 C CA . MET A 1 85 ? -7.209 8.215 6.101 1.00 93.19 85 MET A CA 1
ATOM 696 C C . MET A 1 85 ? -7.362 8.567 7.585 1.00 93.19 85 MET A C 1
ATOM 698 O O . MET A 1 85 ? -7.782 9.674 7.904 1.00 93.19 85 MET A O 1
ATOM 702 N N . LEU A 1 86 ? -6.995 7.659 8.496 1.00 94.19 86 LEU A N 1
ATOM 703 C CA . LEU A 1 86 ? -6.963 7.950 9.930 1.00 94.19 86 LEU A CA 1
ATOM 704 C C . LEU A 1 86 ? -5.950 9.057 10.253 1.00 94.19 86 LEU A C 1
ATOM 706 O O . LEU A 1 86 ? -6.259 9.957 11.030 1.00 94.19 86 LEU A O 1
ATOM 710 N N . SER A 1 87 ? -4.755 8.994 9.660 1.00 93.12 87 SER A N 1
ATOM 711 C CA . SER A 1 87 ? -3.727 10.029 9.807 1.00 93.12 87 SER A CA 1
ATOM 712 C C . SER A 1 87 ? -4.227 11.382 9.303 1.00 93.12 87 SER A C 1
ATOM 714 O O . SER A 1 87 ? -4.136 12.363 10.037 1.00 93.12 87 SER A O 1
ATOM 716 N N . ASP A 1 88 ? -4.807 11.423 8.101 1.00 91.31 88 ASP A N 1
ATOM 717 C CA . ASP A 1 88 ? -5.348 12.640 7.482 1.00 91.31 88 ASP A CA 1
ATOM 718 C C . ASP A 1 88 ? -6.472 13.251 8.351 1.00 91.31 88 ASP A C 1
ATOM 720 O O . ASP A 1 88 ? -6.524 14.465 8.567 1.00 91.31 88 ASP A O 1
ATOM 724 N N . ALA A 1 89 ? -7.338 12.404 8.923 1.00 91.38 89 ALA A N 1
ATOM 725 C CA . ALA A 1 89 ? -8.410 12.812 9.830 1.00 91.38 89 ALA A CA 1
ATOM 726 C C . ALA A 1 89 ? -7.882 13.392 11.155 1.00 91.38 89 ALA A C 1
ATOM 728 O O . ALA A 1 89 ? -8.361 14.432 11.609 1.00 91.38 89 ALA A O 1
ATOM 729 N N . ILE A 1 90 ? -6.883 12.748 11.772 1.00 91.75 90 ILE A N 1
ATOM 730 C CA . ILE A 1 90 ? -6.264 13.203 13.031 1.00 91.75 90 ILE A CA 1
ATOM 731 C C . ILE A 1 90 ? -5.492 14.509 12.818 1.00 91.75 90 ILE A C 1
ATOM 733 O O . ILE A 1 90 ? -5.596 15.428 13.631 1.00 91.75 90 ILE A O 1
ATOM 737 N N . ALA A 1 91 ? -4.747 14.612 11.716 1.00 90.50 91 ALA A N 1
ATOM 738 C CA . ALA A 1 91 ? -3.990 15.807 11.354 1.00 90.50 91 ALA A CA 1
ATOM 739 C C . ALA A 1 91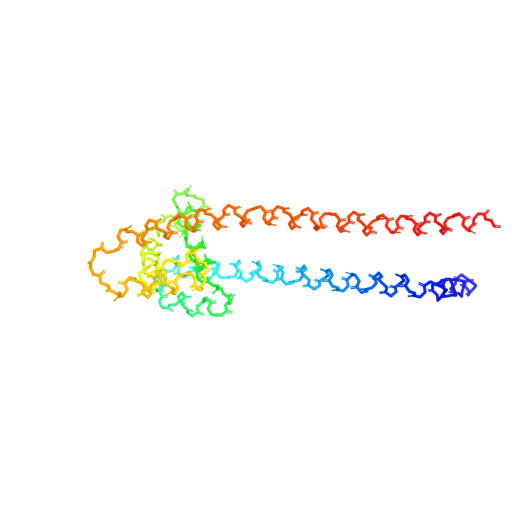 ? -4.891 16.992 10.958 1.00 90.50 91 ALA A C 1
ATOM 741 O O . ALA A 1 91 ? -4.397 18.103 10.784 1.00 90.50 91 ALA A O 1
ATOM 742 N N . SER A 1 92 ? -6.212 16.781 10.857 1.00 84.00 92 SER A N 1
ATOM 743 C CA . SER A 1 92 ? -7.175 17.762 10.343 1.00 84.00 92 SER A CA 1
ATOM 744 C C . SER A 1 92 ? -6.837 18.247 8.927 1.00 84.00 92 SER A C 1
ATOM 746 O O . SER A 1 92 ? -7.194 19.360 8.552 1.00 84.00 92 SER A O 1
ATOM 748 N N . GLU A 1 93 ? -6.166 17.411 8.133 1.00 83.75 93 GLU A N 1
ATOM 749 C CA . GLU A 1 93 ? -5.897 17.674 6.714 1.00 83.75 93 GLU A CA 1
ATOM 750 C C . GLU A 1 93 ? -7.146 17.425 5.850 1.00 83.75 93 GLU A C 1
ATOM 752 O O . GLU A 1 93 ? -7.225 17.884 4.710 1.00 83.75 93 GLU A O 1
ATOM 757 N N . ASP A 1 94 ? -8.142 16.728 6.409 1.00 83.06 94 ASP A N 1
ATOM 758 C CA . ASP A 1 94 ? -9.388 16.363 5.744 1.00 83.06 94 ASP A CA 1
ATOM 759 C C . ASP A 1 94 ? -10.617 16.671 6.617 1.00 83.06 94 ASP A C 1
ATOM 761 O O . ASP A 1 94 ? -10.997 15.899 7.502 1.00 83.06 94 ASP A O 1
ATOM 765 N N . GLU A 1 95 ? -11.263 17.812 6.361 1.00 82.00 95 GLU A N 1
ATOM 766 C CA . GLU A 1 95 ? -12.432 18.274 7.126 1.00 82.00 95 GLU A CA 1
ATOM 767 C C . GLU A 1 95 ? -13.631 17.309 7.037 1.00 82.00 95 GLU A C 1
ATOM 769 O O . GLU A 1 95 ? -14.426 17.231 7.973 1.00 82.00 95 GLU A O 1
ATOM 774 N N . GLU A 1 96 ? -13.749 16.524 5.958 1.00 85.56 96 GLU A N 1
ATOM 775 C CA . GLU A 1 96 ? -14.826 15.532 5.799 1.00 85.56 96 GLU A CA 1
ATOM 776 C C . GLU A 1 96 ? -14.609 14.276 6.656 1.00 85.56 96 GLU A C 1
ATOM 778 O O . GLU A 1 96 ? -15.564 13.546 6.932 1.00 85.56 96 GLU A O 1
ATOM 783 N N . LEU A 1 97 ? -13.363 13.995 7.049 1.00 88.12 97 LEU A N 1
ATOM 784 C CA . LEU A 1 97 ? -12.989 12.817 7.839 1.00 88.12 97 LEU A CA 1
ATOM 785 C C . LEU A 1 97 ? -12.680 13.146 9.302 1.00 88.12 97 LEU A C 1
ATOM 787 O O . LEU A 1 97 ? -12.688 12.255 10.149 1.00 88.12 97 LEU A O 1
ATOM 791 N N . LYS A 1 98 ? -12.449 14.417 9.625 1.00 87.56 98 LYS A N 1
ATOM 792 C CA . LYS A 1 98 ? -12.089 14.896 10.966 1.00 87.56 98 LYS A CA 1
ATOM 793 C C . LYS A 1 98 ? -13.054 14.455 12.070 1.00 87.56 98 LYS A C 1
ATOM 795 O O . LYS A 1 98 ? -12.626 14.118 13.168 1.00 87.56 98 LYS A O 1
ATOM 800 N N . SER A 1 99 ? -14.356 14.416 11.785 1.00 88.81 99 SER A N 1
ATOM 801 C CA . SER A 1 99 ? -15.390 13.952 12.727 1.00 88.81 99 SER A CA 1
ATOM 802 C C . SER A 1 99 ? -15.602 12.432 12.719 1.00 88.81 99 SER A C 1
ATOM 804 O O . SER A 1 99 ? -16.426 11.924 13.474 1.00 88.81 99 SER A O 1
ATOM 806 N N . LYS A 1 100 ? -14.861 11.705 11.878 1.00 91.81 100 LYS A N 1
ATOM 807 C CA . LYS A 1 100 ? -15.029 10.277 11.577 1.00 91.81 100 LYS A CA 1
ATOM 808 C C . LYS A 1 100 ? -13.865 9.414 12.064 1.00 91.81 100 LYS A C 1
ATOM 810 O O . LYS A 1 100 ? -13.754 8.255 11.680 1.00 91.81 100 LYS A O 1
ATOM 815 N N . VAL A 1 101 ? -13.007 9.959 12.928 1.00 91.62 101 VAL A N 1
ATOM 816 C CA . VAL A 1 101 ? -11.820 9.271 13.465 1.00 91.62 101 VAL A CA 1
ATOM 817 C C . VAL A 1 101 ? -12.170 7.919 14.091 1.00 91.62 101 VAL A C 1
ATOM 819 O O . VAL A 1 101 ? -11.513 6.930 13.773 1.00 91.62 101 VAL A O 1
ATOM 822 N N . GLU A 1 102 ? -13.204 7.853 14.936 1.00 92.12 102 GLU A N 1
ATOM 823 C CA . GLU A 1 102 ? -13.604 6.586 15.571 1.00 92.12 102 GLU A CA 1
ATOM 824 C C . GLU A 1 102 ? -14.158 5.584 14.552 1.00 92.12 102 GLU A C 1
ATOM 826 O O . GLU A 1 102 ? -13.764 4.425 14.570 1.00 92.12 102 GLU A O 1
ATOM 831 N N . GLU A 1 103 ? -14.962 6.035 13.584 1.00 92.00 103 GLU A N 1
ATOM 832 C CA . GLU A 1 103 ? -15.468 5.169 12.509 1.00 92.00 103 GLU A CA 1
ATOM 833 C C . GLU A 1 103 ? -14.312 4.560 11.697 1.00 92.00 103 GLU A C 1
ATOM 835 O O . GLU A 1 103 ? -14.316 3.370 11.393 1.00 92.00 103 GLU A O 1
ATOM 840 N N . ILE A 1 104 ? -13.266 5.338 11.395 1.00 93.19 104 ILE A 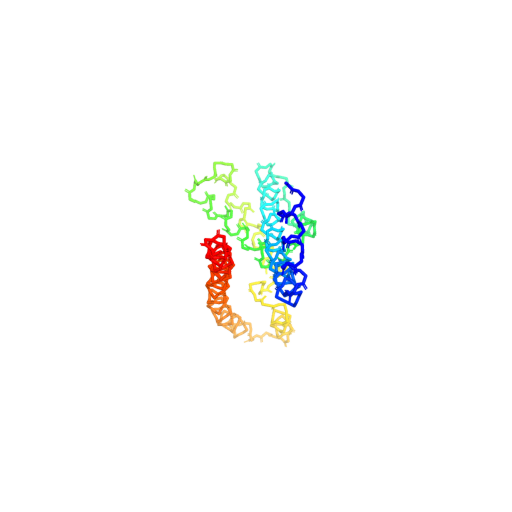N 1
ATOM 841 C CA . ILE A 1 104 ? -12.081 4.822 10.694 1.00 93.19 104 ILE A CA 1
ATOM 842 C C . ILE A 1 104 ? -11.304 3.828 11.573 1.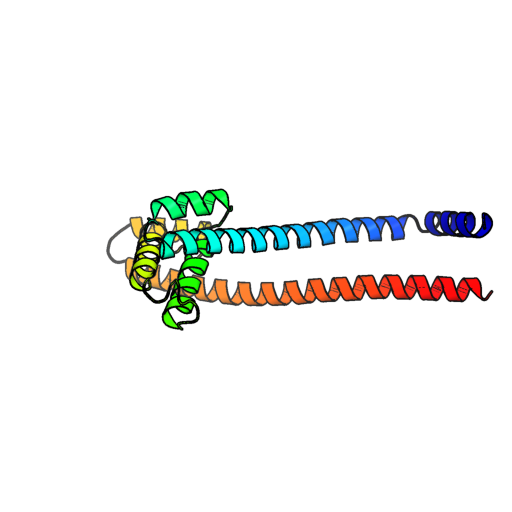00 93.19 104 ILE A C 1
ATOM 844 O O . ILE A 1 104 ? -10.818 2.817 11.059 1.00 93.19 104 ILE A O 1
ATOM 848 N N . ARG A 1 105 ? -11.188 4.074 12.887 1.00 94.25 105 ARG A N 1
ATOM 849 C CA . ARG A 1 105 ? -10.548 3.128 13.821 1.00 94.25 105 ARG A CA 1
ATOM 850 C C . ARG A 1 105 ? -11.301 1.808 13.888 1.00 94.25 105 ARG A C 1
ATOM 852 O O . ARG A 1 105 ? -10.661 0.763 13.808 1.00 94.25 105 ARG A O 1
ATOM 859 N N . ASP A 1 106 ? -12.625 1.847 13.955 1.00 93.88 106 ASP A N 1
ATOM 860 C CA . ASP A 1 106 ? -13.460 0.646 13.983 1.00 93.88 106 ASP A CA 1
ATOM 861 C C . ASP A 1 106 ? -13.301 -0.180 12.702 1.00 93.88 106 ASP A C 1
ATOM 863 O O . ASP A 1 106 ? -13.210 -1.410 12.757 1.00 93.88 106 ASP A O 1
ATOM 867 N N . LEU A 1 107 ? -13.183 0.478 11.543 1.00 93.50 107 LEU A N 1
ATOM 868 C CA . LEU A 1 107 ? -12.902 -0.194 10.271 1.00 93.50 107 LEU A CA 1
ATOM 869 C C . LEU A 1 107 ? -11.511 -0.847 10.251 1.00 93.50 107 LEU A C 1
ATOM 871 O O . LEU A 1 107 ? -11.370 -1.956 9.738 1.00 93.50 107 LEU A O 1
ATOM 875 N N . ILE A 1 108 ? -10.493 -0.198 10.827 1.00 93.69 108 ILE A N 1
ATOM 876 C CA . ILE A 1 108 ? -9.141 -0.771 10.960 1.00 93.69 108 ILE A CA 1
ATOM 877 C C . ILE A 1 108 ? -9.162 -1.990 11.883 1.00 93.69 108 ILE A C 1
ATOM 879 O O . ILE A 1 108 ? -8.644 -3.040 11.510 1.00 93.69 108 ILE A O 1
ATOM 883 N N . ILE A 1 109 ? -9.795 -1.876 13.053 1.00 94.12 109 ILE A N 1
ATOM 884 C CA . ILE A 1 109 ? -9.910 -2.978 14.015 1.00 94.12 109 ILE A CA 1
ATOM 885 C C . ILE A 1 109 ? -10.652 -4.155 13.374 1.00 94.12 109 ILE A C 1
ATOM 887 O O . ILE A 1 109 ? -10.188 -5.291 13.455 1.00 94.12 109 ILE A O 1
ATOM 891 N N . SER A 1 110 ? -11.761 -3.885 12.681 1.00 93.12 110 SER A N 1
ATOM 892 C CA . SER A 1 110 ? -12.527 -4.910 11.963 1.00 93.12 110 SER A CA 1
ATOM 893 C C . SER A 1 110 ? -11.666 -5.612 10.912 1.00 93.12 110 SER A C 1
ATOM 895 O O . SER A 1 110 ? -11.669 -6.840 10.839 1.00 93.12 110 SER A O 1
ATOM 897 N N . HIS A 1 111 ? -10.870 -4.858 10.148 1.00 92.25 111 HIS A N 1
ATOM 898 C CA . HIS A 1 111 ? -9.939 -5.422 9.174 1.00 92.25 111 HIS A CA 1
ATOM 899 C C . HIS A 1 111 ? -8.865 -6.297 9.830 1.00 92.25 111 HIS A C 1
ATOM 901 O O . HIS A 1 111 ? -8.601 -7.396 9.359 1.00 92.25 111 HIS A O 1
ATOM 907 N N . GLU A 1 112 ? -8.236 -5.846 10.9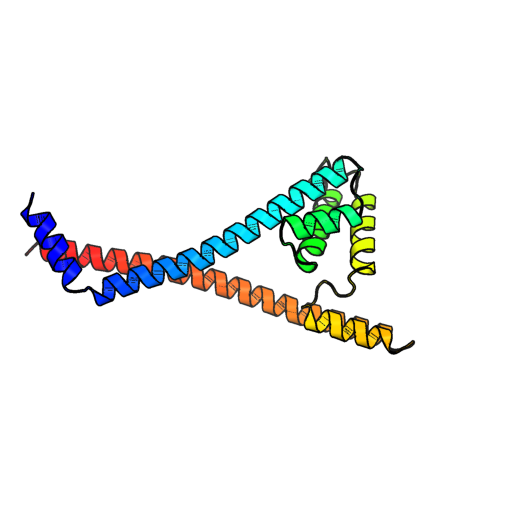14 1.00 89.62 112 GLU A N 1
ATOM 908 C CA . GLU A 1 112 ? -7.184 -6.606 11.607 1.00 89.62 112 GLU A CA 1
ATOM 909 C C . GLU A 1 112 ? -7.716 -7.871 12.299 1.00 89.62 112 GLU A C 1
ATOM 911 O O . GLU A 1 112 ? -6.990 -8.860 12.412 1.00 89.62 112 GLU A O 1
ATOM 916 N N . GLN A 1 113 ? -8.983 -7.868 12.726 1.00 89.69 113 GLN A N 1
ATOM 917 C CA . GLN A 1 113 ? -9.655 -9.046 13.279 1.00 89.69 113 GLN A CA 1
ATOM 918 C C . GLN A 1 113 ? -9.950 -10.108 12.214 1.00 89.69 113 GLN A C 1
ATOM 920 O O . GLN A 1 113 ? -9.731 -11.293 12.468 1.00 89.69 113 GLN A O 1
ATOM 925 N N . HIS A 1 114 ? -10.434 -9.698 11.037 1.00 88.12 114 HIS A N 1
ATOM 926 C CA . HIS A 1 114 ? -10.741 -10.619 9.936 1.00 88.12 114 HIS A CA 1
ATOM 927 C C . HIS A 1 114 ? -9.478 -11.075 9.199 1.00 88.12 114 HIS A C 1
ATOM 929 O O . HIS A 1 114 ? -9.373 -12.234 8.803 1.00 88.12 114 HIS A O 1
ATOM 935 N N . GLU A 1 115 ? -8.502 -10.180 9.053 1.00 85.44 115 GLU A N 1
ATOM 936 C CA . GLU A 1 115 ? -7.247 -10.417 8.345 1.00 85.44 115 GLU A CA 1
ATOM 937 C C . GLU A 1 115 ? -6.020 -10.126 9.230 1.00 85.44 115 GLU A C 1
ATOM 939 O O . GLU A 1 115 ? -5.280 -9.149 9.018 1.00 85.44 115 GLU A O 1
ATOM 944 N N . PRO A 1 116 ? -5.761 -10.989 10.231 1.00 84.81 116 PRO A N 1
ATOM 945 C CA . PRO A 1 116 ? -4.586 -10.877 11.079 1.00 84.81 116 PRO A CA 1
ATOM 946 C C . PRO A 1 116 ? -3.299 -11.021 10.266 1.00 84.81 116 PRO A C 1
ATOM 948 O O . PRO A 1 116 ? -3.201 -11.818 9.328 1.00 84.81 116 PRO A O 1
ATOM 951 N N . PHE A 1 117 ? -2.290 -10.241 10.661 1.00 86.62 117 PHE A N 1
ATOM 952 C CA . PHE A 1 117 ? -0.988 -10.171 9.990 1.00 86.62 117 PHE A CA 1
ATOM 953 C C . PHE A 1 117 ? -1.075 -9.733 8.521 1.00 86.62 117 PHE A C 1
ATOM 955 O O . PHE A 1 117 ? -0.211 -10.076 7.712 1.00 86.62 117 PHE A O 1
ATOM 962 N N . SER A 1 118 ? -2.105 -8.961 8.162 1.00 84.94 118 SER A N 1
ATOM 963 C CA . SER A 1 118 ? -2.310 -8.492 6.789 1.00 84.94 118 SER A CA 1
ATOM 964 C C . SER A 1 118 ? -1.125 -7.706 6.227 1.00 84.94 118 SER A C 1
ATOM 966 O O . SER A 1 118 ? -0.911 -7.746 5.021 1.00 84.94 118 SER A O 1
ATOM 968 N N . GLU A 1 119 ? -0.309 -7.086 7.083 1.00 82.75 119 GLU A N 1
ATOM 969 C CA . GLU A 1 119 ? 0.941 -6.385 6.756 1.00 82.75 119 GLU A CA 1
ATOM 970 C C . GLU A 1 119 ? 2.018 -7.275 6.110 1.00 82.75 119 GLU A C 1
ATOM 972 O O . GLU A 1 119 ? 2.874 -6.778 5.374 1.00 82.75 119 GLU A O 1
ATOM 977 N N . LEU A 1 120 ? 1.963 -8.589 6.342 1.00 86.75 120 LEU A N 1
ATOM 978 C CA . LEU A 1 120 ? 2.922 -9.565 5.828 1.00 86.75 120 LEU A CA 1
ATOM 979 C C . LEU A 1 120 ? 2.485 -10.152 4.478 1.00 86.75 120 LEU A C 1
ATOM 981 O O . LEU A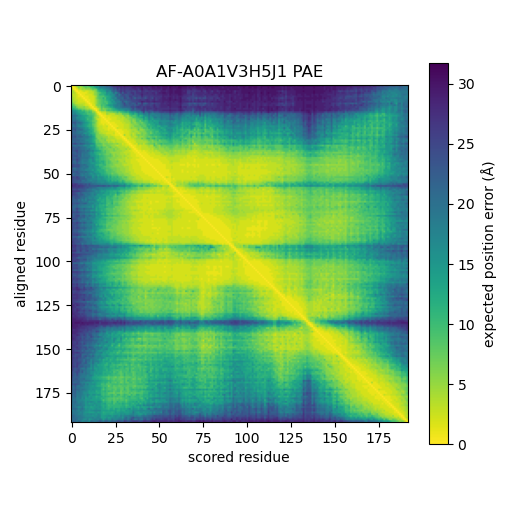 1 120 ? 1.295 -10.121 4.144 1.00 86.75 120 LEU A O 1
ATOM 985 N N . PRO A 1 121 ? 3.420 -10.697 3.674 1.00 83.50 121 PRO A N 1
ATOM 986 C CA . PRO A 1 121 ? 3.102 -11.518 2.504 1.00 83.50 121 PRO A CA 1
ATOM 987 C C . PRO A 1 121 ? 2.136 -12.667 2.833 1.00 83.50 121 PRO A C 1
ATOM 989 O O . PRO A 1 121 ? 2.165 -13.212 3.931 1.00 83.50 121 PRO A O 1
ATOM 992 N N . GLU A 1 122 ? 1.290 -13.056 1.875 1.00 81.75 122 GLU A N 1
ATOM 993 C CA . GLU A 1 122 ? 0.165 -13.991 2.097 1.00 81.75 122 GLU A CA 1
ATOM 994 C C . GLU A 1 122 ? 0.574 -15.362 2.590 1.00 81.75 122 GLU A C 1
ATOM 996 O O . GLU A 1 122 ? -0.003 -15.893 3.532 1.00 81.75 122 GLU A O 1
ATOM 1001 N N . ASN A 1 123 ? 1.634 -15.902 2.014 1.00 83.88 123 ASN A N 1
ATOM 1002 C CA . ASN A 1 123 ? 2.208 -17.153 2.466 1.00 83.88 123 ASN A CA 1
ATOM 1003 C C . ASN A 1 123 ? 2.655 -17.085 3.938 1.00 83.88 123 ASN A C 1
ATOM 1005 O O . ASN A 1 123 ? 2.454 -18.045 4.675 1.00 83.88 123 ASN A O 1
ATOM 1009 N N . ILE A 1 124 ? 3.228 -15.959 4.373 1.00 84.00 124 ILE A N 1
ATOM 1010 C CA . ILE A 1 124 ? 3.709 -15.776 5.746 1.00 84.00 124 ILE A CA 1
ATOM 1011 C C . ILE A 1 124 ? 2.526 -15.573 6.697 1.00 84.00 124 ILE A C 1
ATOM 1013 O O . ILE A 1 124 ? 2.470 -16.215 7.744 1.00 84.00 124 ILE A O 1
ATOM 1017 N N . SER A 1 125 ? 1.551 -14.738 6.328 1.00 86.44 125 SER A N 1
ATOM 1018 C CA . SER A 1 125 ? 0.359 -14.512 7.150 1.00 86.44 125 SER A CA 1
ATOM 1019 C C . SER A 1 125 ? -0.448 -15.800 7.341 1.00 86.44 125 SER A C 1
ATOM 1021 O O . SER A 1 125 ? -0.869 -16.094 8.456 1.00 86.44 125 SER A O 1
ATOM 1023 N N . LEU A 1 126 ? -0.608 -16.619 6.293 1.00 84.62 126 LEU A N 1
ATOM 1024 C CA . LEU A 1 126 ? -1.279 -17.921 6.382 1.00 84.62 126 LEU A CA 1
ATOM 1025 C C . LEU A 1 126 ? -0.537 -18.889 7.311 1.00 84.62 126 LEU A C 1
ATOM 1027 O O . LEU A 1 126 ? -1.169 -19.553 8.132 1.00 84.62 126 LEU A O 1
ATOM 1031 N N . GLN A 1 127 ? 0.796 -18.940 7.230 1.00 85.38 127 GLN A N 1
ATOM 1032 C CA . GLN A 1 127 ? 1.606 -19.769 8.126 1.00 85.38 127 GLN A CA 1
ATOM 1033 C C . GLN A 1 127 ? 1.459 -19.323 9.584 1.00 85.38 127 GLN A C 1
ATOM 1035 O O . GLN A 1 127 ? 1.176 -20.151 10.447 1.00 85.38 127 GLN A O 1
ATOM 1040 N N . LEU A 1 128 ? 1.562 -18.026 9.870 1.00 85.69 128 LEU A N 1
ATOM 1041 C CA . LEU A 1 128 ? 1.398 -17.502 11.230 1.00 85.69 128 LEU A CA 1
ATOM 1042 C C . LEU A 1 128 ? -0.016 -17.736 11.774 1.00 85.69 128 LEU A C 1
ATOM 1044 O O . LEU A 1 128 ? -0.166 -18.119 12.932 1.00 85.69 128 LEU A O 1
ATOM 1048 N N . ASN A 1 129 ? -1.045 -17.591 10.937 1.00 84.31 129 ASN A N 1
ATOM 1049 C CA . ASN A 1 129 ? -2.423 -17.908 11.313 1.00 84.31 129 ASN A CA 1
ATOM 1050 C C . ASN A 1 129 ? -2.619 -19.398 11.599 1.00 84.31 129 ASN A C 1
ATOM 1052 O O . ASN A 1 129 ? -3.293 -19.746 12.567 1.00 84.31 129 ASN A O 1
ATOM 1056 N N . SER A 1 130 ? -1.987 -20.278 10.818 1.00 83.62 130 SER A N 1
ATOM 1057 C CA . SER A 1 130 ? -2.015 -21.715 11.097 1.00 83.62 130 SER A CA 1
ATOM 1058 C C . SER A 1 130 ? -1.347 -22.048 12.434 1.00 83.62 130 SER A C 1
ATOM 1060 O O . SER A 1 130 ? -1.904 -22.819 13.207 1.00 83.62 130 SER A O 1
ATOM 1062 N N . LEU A 1 131 ? -0.219 -21.400 12.758 1.00 83.19 131 LEU A N 1
ATOM 1063 C CA . LEU A 1 131 ? 0.480 -21.567 14.036 1.00 83.19 131 LEU A CA 1
ATOM 1064 C C . LEU A 1 131 ? -0.343 -21.037 15.213 1.00 83.19 131 LEU A C 1
ATOM 1066 O O . LEU A 1 131 ? -0.382 -21.667 16.266 1.00 83.19 131 LEU A O 1
ATOM 1070 N N . LYS A 1 132 ? -1.046 -19.916 15.021 1.00 82.00 132 LYS A N 1
ATOM 1071 C CA . LYS A 1 132 ? -1.955 -19.344 16.021 1.00 82.00 132 LYS A CA 1
ATOM 1072 C C . LYS A 1 132 ? -3.108 -20.299 16.348 1.00 82.00 132 LYS A C 1
ATOM 1074 O O . LYS A 1 132 ? -3.525 -20.404 17.495 1.00 82.00 132 LYS A O 1
ATOM 1079 N N . GLY A 1 133 ? -3.582 -21.050 15.353 1.00 78.44 133 GLY A N 1
ATOM 1080 C CA . GLY A 1 133 ? -4.607 -22.081 15.529 1.00 78.44 133 GLY A CA 1
ATOM 1081 C C . GLY A 1 133 ? -4.158 -23.327 16.308 1.00 78.44 133 GLY A C 1
ATOM 1082 O O . GLY A 1 133 ? -5.014 -24.119 16.692 1.00 78.44 133 GLY A O 1
ATOM 1083 N N . LEU A 1 134 ? -2.852 -23.519 16.557 1.00 78.94 134 LEU A N 1
ATOM 1084 C CA . LEU A 1 134 ? -2.310 -24.730 17.195 1.00 78.94 134 LEU A CA 1
ATOM 1085 C C . LEU A 1 134 ? -2.280 -24.701 18.732 1.00 78.94 134 LEU A C 1
ATOM 1087 O O . LEU A 1 134 ? -2.040 -25.750 19.328 1.00 78.94 134 LEU A O 1
ATOM 1091 N N . GLY A 1 135 ? -2.557 -23.571 19.396 1.00 67.88 135 GLY A N 1
ATOM 1092 C CA . GLY A 1 135 ? -2.861 -23.594 20.833 1.00 67.88 135 GLY A CA 1
ATOM 1093 C C . GLY A 1 135 ? -2.380 -22.418 21.685 1.00 67.88 135 GLY A C 1
ATOM 1094 O O . GLY A 1 135 ? -1.518 -21.622 21.316 1.00 67.88 135 GLY A O 1
ATOM 1095 N N . VAL A 1 136 ? -2.967 -22.368 22.885 1.00 58.78 136 VAL A N 1
ATOM 1096 C CA . VAL A 1 136 ? -2.817 -21.326 23.909 1.00 58.78 136 VAL A CA 1
ATOM 1097 C C . VAL A 1 136 ? -1.396 -21.323 24.483 1.00 58.78 136 VAL A C 1
ATOM 1099 O O . VAL A 1 136 ? -0.937 -22.328 25.020 1.00 58.78 136 VAL A O 1
ATOM 1102 N N . GLY A 1 137 ? -0.715 -20.176 24.403 1.00 67.88 137 GLY A N 1
ATOM 1103 C CA . GLY A 1 137 ? 0.611 -19.950 25.000 1.00 67.88 137 GLY A CA 1
ATOM 1104 C C . GLY A 1 137 ? 1.711 -19.547 24.013 1.00 67.88 137 GLY A C 1
ATOM 1105 O O . GLY A 1 137 ? 2.759 -19.072 24.443 1.00 67.88 137 GLY A O 1
ATOM 1106 N N . VAL A 1 138 ? 1.467 -19.677 22.704 1.00 73.88 138 VAL A N 1
ATOM 1107 C CA . VAL A 1 138 ? 2.428 -19.293 21.647 1.00 73.88 138 VAL A CA 1
ATOM 1108 C C . VAL A 1 138 ? 2.064 -17.949 20.995 1.00 73.88 138 VAL A C 1
ATOM 1110 O O . VAL A 1 138 ? 2.859 -17.385 20.249 1.00 73.88 138 VAL A O 1
ATOM 1113 N N . ASP A 1 139 ? 0.898 -17.376 21.320 1.00 80.38 139 ASP A N 1
ATOM 1114 C CA . ASP A 1 139 ? 0.388 -16.135 20.718 1.00 80.38 139 ASP A CA 1
ATOM 1115 C C . ASP A 1 139 ? 1.381 -14.972 20.795 1.00 80.38 139 ASP A C 1
ATOM 1117 O O . ASP A 1 139 ? 1.624 -14.294 19.799 1.00 80.38 139 ASP A O 1
ATOM 1121 N N . SER A 1 140 ? 2.005 -14.757 21.957 1.00 79.94 140 SER A N 1
ATOM 1122 C CA . SER A 1 140 ? 2.972 -13.669 22.142 1.00 79.94 140 SER A CA 1
ATOM 1123 C C . SER A 1 140 ? 4.222 -13.845 21.276 1.00 79.94 140 SER A C 1
ATOM 1125 O O . SER A 1 140 ? 4.729 -12.874 20.718 1.00 79.94 140 SER A O 1
ATOM 1127 N N . GLN A 1 141 ? 4.685 -15.084 21.106 1.00 83.31 141 GLN A N 1
ATOM 1128 C CA . GLN A 1 141 ? 5.853 -15.423 20.291 1.00 83.31 141 GLN A CA 1
ATOM 1129 C C . GLN A 1 141 ? 5.537 -15.288 18.798 1.00 83.31 141 GLN A C 1
ATOM 1131 O O . GLN A 1 141 ? 6.350 -14.763 18.041 1.00 83.31 141 GLN A O 1
ATOM 1136 N N . ILE A 1 142 ? 4.336 -15.698 18.379 1.00 84.88 142 ILE A N 1
ATOM 1137 C CA . ILE A 1 142 ? 3.851 -15.548 17.000 1.00 84.88 142 ILE A CA 1
ATOM 1138 C C . ILE A 1 142 ? 3.700 -14.067 16.650 1.00 84.88 142 ILE A C 1
ATOM 1140 O O . ILE A 1 142 ? 4.122 -13.655 15.574 1.00 84.88 142 ILE A O 1
ATOM 1144 N N . VAL A 1 143 ? 3.161 -13.251 17.561 1.00 83.81 143 VAL A N 1
ATOM 1145 C CA . VAL A 1 143 ? 3.058 -11.795 17.373 1.00 83.81 143 VAL A CA 1
ATOM 1146 C C . VAL A 1 143 ? 4.444 -11.151 17.289 1.00 83.81 143 VAL A C 1
ATOM 1148 O O . VAL A 1 143 ? 4.681 -10.328 16.405 1.00 83.81 143 VAL A O 1
ATOM 1151 N N . GLN A 1 144 ? 5.385 -11.546 18.150 1.00 83.31 144 GLN A N 1
ATOM 1152 C CA . GLN A 1 144 ? 6.761 -11.041 18.101 1.00 83.31 144 GLN A CA 1
ATOM 1153 C C . GLN A 1 144 ? 7.469 -11.424 16.792 1.00 83.31 144 GLN A C 1
ATOM 1155 O O . GLN A 1 144 ? 8.171 -10.602 16.195 1.00 83.31 144 GLN A O 1
ATOM 1160 N N . LEU A 1 145 ? 7.258 -12.653 16.319 1.00 84.56 145 LEU A N 1
ATOM 1161 C CA . LEU A 1 145 ? 7.776 -13.121 15.038 1.00 84.56 145 LEU A CA 1
ATOM 1162 C C . LEU A 1 145 ? 7.153 -12.344 13.876 1.00 84.56 145 LEU A C 1
ATOM 1164 O O . LEU A 1 145 ? 7.879 -11.878 13.002 1.00 84.56 145 LEU A O 1
ATOM 1168 N N . ALA A 1 146 ? 5.832 -12.158 13.888 1.00 85.62 146 ALA A N 1
ATOM 1169 C CA . ALA A 1 146 ? 5.122 -11.384 12.880 1.00 85.62 146 ALA A CA 1
ATOM 1170 C C . ALA A 1 146 ? 5.671 -9.954 12.785 1.00 85.62 146 ALA A C 1
ATOM 1172 O O . ALA A 1 146 ? 5.993 -9.502 11.692 1.00 85.62 146 ALA A O 1
ATOM 1173 N N . SER A 1 147 ? 5.860 -9.288 13.928 1.00 83.62 147 SER A N 1
ATOM 1174 C CA . SER A 1 147 ? 6.446 -7.945 14.003 1.00 83.62 147 SER A CA 1
ATOM 1175 C C . SER A 1 147 ? 7.858 -7.897 13.406 1.00 83.62 147 SER A C 1
ATOM 1177 O O . SER A 1 147 ? 8.134 -7.112 12.501 1.00 83.62 147 SER A O 1
ATOM 1179 N N . SER A 1 148 ? 8.726 -8.831 13.808 1.00 82.62 148 SER A N 1
ATOM 1180 C CA . SER A 1 148 ? 10.100 -8.920 13.289 1.00 82.62 148 SER A CA 1
ATOM 1181 C C . SER A 1 148 ? 10.133 -9.148 11.771 1.00 82.62 148 SER A C 1
ATOM 1183 O O . SER A 1 148 ? 10.969 -8.588 11.059 1.00 82.62 148 SER A O 1
ATOM 1185 N N . LEU A 1 149 ? 9.211 -9.968 11.256 1.00 85.50 149 LEU A N 1
ATOM 1186 C CA . LEU A 1 149 ? 9.061 -10.217 9.824 1.00 85.50 149 LEU A CA 1
ATOM 1187 C C . LEU A 1 149 ? 8.517 -8.990 9.086 1.00 85.50 149 LEU A C 1
ATOM 1189 O O . LEU A 1 149 ? 8.950 -8.730 7.963 1.00 85.50 149 LEU A O 1
ATOM 1193 N N . THR A 1 150 ? 7.614 -8.221 9.699 1.00 84.94 150 THR A N 1
ATOM 1194 C CA . THR A 1 150 ? 7.090 -6.975 9.125 1.00 84.94 150 THR A CA 1
ATOM 1195 C C . THR A 1 150 ? 8.208 -5.949 8.992 1.00 84.94 150 THR A C 1
ATOM 1197 O O . THR A 1 150 ? 8.358 -5.342 7.928 1.00 84.94 150 THR A O 1
ATOM 1200 N N . ASP A 1 151 ? 9.042 -5.790 10.017 1.00 82.31 151 ASP A N 1
ATOM 1201 C CA . ASP A 1 151 ? 10.176 -4.860 10.005 1.00 82.31 151 ASP A CA 1
ATOM 1202 C C . ASP A 1 151 ? 11.212 -5.240 8.934 1.00 82.31 151 ASP A C 1
ATOM 1204 O O . ASP A 1 151 ? 11.657 -4.407 8.134 1.00 82.31 151 ASP A O 1
ATOM 1208 N N . LEU A 1 152 ? 11.550 -6.528 8.839 1.00 83.44 152 LEU A N 1
ATOM 1209 C CA . LEU A 1 152 ? 12.484 -7.028 7.830 1.00 83.44 152 LEU A CA 1
ATOM 1210 C C . LEU A 1 152 ? 11.920 -6.901 6.406 1.00 83.44 152 LEU A C 1
ATOM 1212 O O . LEU A 1 152 ? 12.633 -6.544 5.467 1.00 83.44 152 LEU A O 1
ATOM 1216 N N . TYR A 1 153 ? 10.629 -7.165 6.225 1.00 81.25 153 TYR A N 1
ATOM 1217 C CA . TYR A 1 153 ? 9.991 -7.053 4.918 1.00 81.25 153 TYR A CA 1
ATOM 1218 C C . TYR A 1 153 ? 9.829 -5.594 4.476 1.00 81.25 153 TYR A C 1
ATOM 1220 O O . TYR A 1 153 ? 10.097 -5.255 3.319 1.00 81.25 153 TYR A O 1
ATOM 1228 N N . SER A 1 154 ? 9.405 -4.716 5.385 1.00 78.62 154 SER A N 1
ATOM 1229 C CA . SER A 1 154 ? 9.195 -3.297 5.096 1.00 78.62 154 SER A CA 1
ATOM 1230 C C . SER A 1 154 ? 10.507 -2.598 4.739 1.00 78.62 154 SER A C 1
ATOM 1232 O O . SER A 1 154 ? 10.556 -1.897 3.725 1.00 78.62 154 SER A O 1
ATOM 1234 N N . SER A 1 155 ? 11.587 -2.857 5.483 1.00 77.62 155 SER A N 1
ATOM 1235 C CA . SER A 1 155 ? 12.924 -2.342 5.167 1.00 77.62 155 SER A CA 1
ATOM 1236 C C . SER A 1 155 ? 13.372 -2.755 3.759 1.00 77.62 155 SER A C 1
ATOM 1238 O O . SER A 1 155 ? 13.644 -1.882 2.930 1.00 77.62 155 SER A O 1
ATOM 1240 N N . ASN A 1 156 ? 13.306 -4.044 3.420 1.00 77.81 156 ASN A N 1
ATOM 1241 C CA . ASN A 1 156 ? 13.658 -4.546 2.087 1.00 77.81 156 ASN A CA 1
ATOM 1242 C C . ASN A 1 156 ? 12.796 -3.914 0.970 1.00 77.81 156 ASN A C 1
ATOM 1244 O O . ASN A 1 156 ? 13.303 -3.441 -0.051 1.00 77.81 156 ASN A O 1
ATOM 1248 N N . LYS A 1 157 ? 11.480 -3.791 1.185 1.00 80.69 157 LYS A N 1
ATOM 1249 C CA . LYS A 1 157 ? 10.566 -3.173 0.210 1.00 80.69 157 LYS A CA 1
ATOM 1250 C C . LYS A 1 157 ? 10.936 -1.717 -0.091 1.00 80.69 157 LYS A C 1
ATOM 1252 O O . LYS A 1 157 ? 10.827 -1.289 -1.245 1.00 80.69 157 LYS A O 1
ATOM 1257 N N . THR A 1 158 ? 11.385 -0.951 0.907 1.00 78.25 158 THR A N 1
ATOM 1258 C CA . THR A 1 158 ? 11.834 0.435 0.683 1.00 78.25 158 THR A CA 1
ATOM 1259 C C . THR A 1 158 ? 13.105 0.508 -0.159 1.00 78.25 158 THR A C 1
ATOM 1261 O O . THR A 1 158 ? 13.217 1.389 -1.016 1.00 78.25 158 THR A O 1
ATOM 1264 N N . GLU A 1 159 ? 14.037 -0.428 0.019 1.00 77.69 159 GLU A N 1
ATOM 1265 C CA . GLU A 1 159 ? 15.257 -0.512 -0.786 1.00 77.69 159 GLU A CA 1
ATOM 1266 C C . GLU A 1 159 ? 14.946 -0.890 -2.234 1.00 77.69 159 GLU A C 1
ATOM 1268 O O . GLU A 1 159 ? 15.391 -0.201 -3.155 1.00 77.69 159 GLU A O 1
ATOM 1273 N N . ILE A 1 160 ? 14.085 -1.890 -2.449 1.00 78.50 160 ILE A N 1
ATOM 1274 C CA . ILE A 1 160 ? 13.616 -2.275 -3.788 1.00 78.50 160 ILE A CA 1
ATOM 1275 C C . ILE A 1 160 ? 12.922 -1.095 -4.479 1.00 78.50 160 ILE A C 1
ATOM 1277 O O . ILE A 1 160 ? 13.156 -0.837 -5.660 1.00 78.50 160 ILE A O 1
ATOM 1281 N N . ALA A 1 161 ? 12.080 -0.340 -3.767 1.00 77.44 161 ALA A N 1
ATOM 1282 C CA . ALA A 1 161 ? 11.404 0.824 -4.338 1.00 77.44 161 ALA A CA 1
ATOM 1283 C C . ALA A 1 161 ? 12.395 1.915 -4.782 1.00 77.44 161 ALA A C 1
ATOM 1285 O O . ALA A 1 161 ? 12.208 2.526 -5.837 1.00 77.44 161 ALA A O 1
ATOM 1286 N N . LYS A 1 162 ? 13.469 2.146 -4.015 1.00 80.38 162 LYS A N 1
ATOM 1287 C CA . LYS A 1 162 ? 14.553 3.062 -4.407 1.00 80.38 162 LYS A CA 1
ATOM 1288 C C . LYS A 1 162 ? 15.286 2.544 -5.645 1.00 80.38 162 LYS A C 1
ATOM 1290 O O . LYS A 1 162 ? 15.449 3.297 -6.602 1.00 80.38 162 LYS A O 1
ATOM 1295 N N . GLN A 1 163 ? 15.654 1.263 -5.666 1.00 80.81 163 GLN A N 1
ATOM 1296 C CA . GLN A 1 163 ? 16.322 0.633 -6.811 1.00 80.81 163 GLN A CA 1
ATOM 1297 C C . GLN A 1 163 ? 15.481 0.725 -8.088 1.00 80.81 163 GLN A C 1
ATOM 1299 O O . GLN A 1 163 ? 15.999 1.110 -9.134 1.00 80.81 163 GLN A O 1
ATOM 1304 N N . LYS A 1 164 ? 14.170 0.468 -8.004 1.00 80.12 164 LYS A N 1
ATOM 1305 C CA . LYS A 1 164 ? 13.246 0.624 -9.138 1.00 80.12 164 LYS A CA 1
ATOM 1306 C C . LYS A 1 164 ? 13.226 2.051 -9.674 1.00 80.12 164 LYS A C 1
ATOM 1308 O O . LYS A 1 164 ? 13.305 2.244 -10.883 1.00 80.12 164 LYS A O 1
ATOM 1313 N N . LYS A 1 165 ? 13.163 3.059 -8.795 1.00 80.25 165 LYS A N 1
ATOM 1314 C CA . LYS A 1 165 ? 13.227 4.468 -9.217 1.00 80.25 165 LYS A CA 1
ATOM 1315 C C . LYS A 1 165 ? 14.533 4.767 -9.950 1.00 80.25 165 LYS A C 1
ATOM 1317 O O . LYS A 1 165 ? 14.491 5.382 -11.010 1.00 80.25 165 LYS A O 1
ATOM 1322 N N . PHE A 1 166 ? 15.670 4.302 -9.431 1.00 82.25 166 PHE A N 1
ATOM 1323 C CA . PHE A 1 166 ? 16.957 4.465 -10.110 1.00 82.25 166 PHE A CA 1
ATOM 1324 C C . PHE A 1 166 ? 17.002 3.748 -11.460 1.00 82.25 166 PHE A C 1
ATOM 1326 O O . PHE A 1 166 ? 17.498 4.325 -12.421 1.00 82.25 166 PHE A O 1
ATOM 1333 N N . ALA A 1 167 ? 16.436 2.545 -11.566 1.00 81.56 167 ALA A N 1
ATOM 1334 C CA . ALA A 1 167 ? 16.350 1.817 -12.829 1.00 81.56 167 ALA A CA 1
ATOM 1335 C C . ALA A 1 167 ? 15.497 2.564 -13.870 1.00 81.56 167 ALA A C 1
ATOM 1337 O O . ALA A 1 167 ? 15.905 2.667 -15.023 1.00 81.56 167 ALA A O 1
ATOM 1338 N N . ILE A 1 168 ? 14.361 3.146 -13.467 1.00 78.62 168 ILE A N 1
ATOM 1339 C CA . ILE A 1 168 ? 13.512 3.961 -14.352 1.00 78.62 168 ILE A CA 1
ATOM 1340 C C . ILE A 1 168 ? 14.268 5.205 -14.833 1.00 78.62 168 ILE A C 1
ATOM 1342 O O . ILE A 1 168 ? 14.297 5.482 -16.030 1.00 78.62 168 ILE A O 1
ATOM 1346 N N . TRP A 1 169 ? 14.922 5.938 -13.928 1.00 77.44 169 TRP A N 1
ATOM 1347 C CA . TRP A 1 169 ? 15.727 7.104 -14.306 1.00 77.44 169 TRP A CA 1
ATOM 1348 C C . TRP A 1 169 ? 16.903 6.726 -15.208 1.00 77.44 169 TRP A C 1
ATOM 1350 O O . TRP A 1 169 ? 17.146 7.398 -16.207 1.00 77.44 169 TRP A O 1
ATOM 1360 N N . GLY A 1 170 ? 17.585 5.621 -14.907 1.00 82.31 170 GLY A N 1
ATOM 1361 C CA . GLY A 1 170 ? 18.652 5.077 -15.743 1.00 82.31 170 GLY A CA 1
ATOM 1362 C C . GLY A 1 170 ? 18.158 4.697 -17.138 1.00 82.31 170 GLY A C 1
ATOM 1363 O O . GLY A 1 170 ? 18.821 5.006 -18.124 1.00 82.31 170 GLY A O 1
ATOM 1364 N N . PHE A 1 171 ? 16.963 4.111 -17.241 1.00 80.19 171 PHE A N 1
ATOM 1365 C CA . PHE A 1 171 ? 16.331 3.807 -18.522 1.00 80.19 171 PHE A CA 1
ATOM 1366 C C . PHE A 1 171 ? 16.020 5.077 -19.325 1.00 80.19 171 PHE A C 1
ATOM 1368 O O . PHE A 1 171 ? 16.376 5.152 -20.498 1.00 80.19 171 PHE A O 1
ATOM 1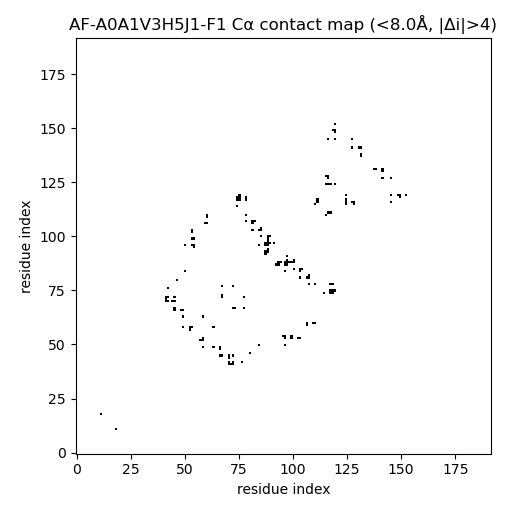375 N N . ILE A 1 172 ? 15.426 6.102 -18.699 1.00 80.56 172 ILE A N 1
ATOM 1376 C CA . ILE A 1 172 ? 15.127 7.387 -19.356 1.00 80.56 172 ILE A CA 1
ATOM 1377 C C . ILE A 1 172 ? 16.412 8.039 -19.886 1.00 80.56 172 ILE A C 1
ATOM 1379 O O . ILE A 1 172 ? 16.468 8.442 -21.048 1.00 80.56 172 ILE A O 1
ATOM 1383 N N . VAL A 1 173 ? 17.459 8.103 -19.058 1.00 84.44 173 VAL A N 1
ATOM 1384 C CA . VAL A 1 173 ? 18.76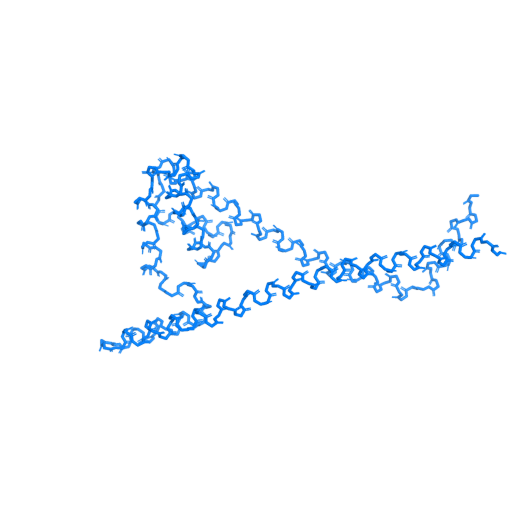8 8.648 -19.456 1.00 84.44 173 VAL A CA 1
ATOM 1385 C C . VAL A 1 173 ? 19.383 7.821 -20.588 1.00 84.44 173 VAL A C 1
ATOM 1387 O O . VAL A 1 173 ? 19.913 8.391 -21.540 1.00 84.44 173 VAL A O 1
ATOM 1390 N N . GLY A 1 174 ? 19.258 6.492 -20.536 1.00 80.06 174 GLY A N 1
ATOM 1391 C CA . GLY A 1 174 ? 19.711 5.592 -21.595 1.00 80.06 174 GLY A CA 1
ATOM 1392 C C . GLY A 1 174 ? 19.021 5.854 -22.936 1.00 80.06 174 GLY A C 1
ATOM 1393 O O . GLY A 1 174 ? 19.699 5.996 -23.953 1.00 80.06 174 GLY A O 1
ATOM 1394 N N . VAL A 1 175 ? 17.690 5.995 -22.946 1.00 79.69 175 VAL A N 1
ATOM 1395 C CA . VAL A 1 175 ? 16.916 6.313 -24.161 1.00 79.69 175 VAL A CA 1
ATOM 1396 C C . VAL A 1 175 ? 17.335 7.665 -24.742 1.00 79.69 175 VAL A C 1
ATOM 1398 O O . VAL A 1 175 ? 17.577 7.766 -25.945 1.00 79.69 175 VAL A O 1
ATOM 1401 N N . LEU A 1 176 ? 17.485 8.694 -23.902 1.00 79.56 176 LEU A N 1
ATOM 1402 C CA . LEU A 1 176 ? 17.965 10.007 -24.341 1.00 79.56 176 LEU A CA 1
ATOM 1403 C C . LEU A 1 176 ? 19.380 9.926 -24.934 1.00 79.56 176 LEU A C 1
ATOM 1405 O O . LEU A 1 176 ? 19.636 10.522 -25.978 1.00 79.56 176 LEU A O 1
ATOM 1409 N N . GLY A 1 177 ? 20.279 9.148 -24.326 1.00 80.94 177 GLY A N 1
ATOM 1410 C CA . GLY A 1 177 ? 21.637 8.943 -24.835 1.00 80.94 177 GLY A CA 1
ATOM 1411 C C . GLY A 1 177 ? 21.670 8.283 -26.217 1.00 80.94 177 GLY A C 1
ATOM 1412 O O . GLY A 1 177 ? 22.449 8.696 -27.081 1.00 80.94 177 GLY A O 1
ATOM 1413 N N . VAL A 1 178 ? 20.782 7.314 -26.465 1.00 77.31 178 VAL A N 1
ATOM 1414 C CA . VAL A 1 178 ? 20.622 6.692 -27.790 1.00 77.31 178 VAL A CA 1
ATOM 1415 C C . VAL A 1 178 ? 20.113 7.716 -28.809 1.00 77.31 178 VAL A C 1
ATOM 1417 O O . VAL A 1 178 ? 20.695 7.840 -29.886 1.00 77.31 178 VAL A O 1
ATOM 1420 N N . LEU A 1 179 ? 19.086 8.501 -28.465 1.00 76.88 179 LEU A N 1
ATOM 1421 C CA . LEU A 1 179 ? 18.530 9.531 -29.354 1.00 76.88 179 LEU A CA 1
ATOM 1422 C C . LEU A 1 179 ? 19.560 10.608 -29.724 1.00 76.88 179 LEU A C 1
ATOM 1424 O O . LEU A 1 179 ? 19.655 10.989 -30.893 1.00 76.88 179 LEU A O 1
ATOM 1428 N N . ILE A 1 180 ? 20.358 11.071 -28.758 1.00 78.50 180 ILE A N 1
ATOM 1429 C CA . ILE A 1 180 ? 21.434 12.046 -28.992 1.00 78.50 180 ILE A CA 1
ATOM 1430 C C . ILE A 1 180 ? 22.508 11.443 -29.901 1.00 78.50 180 ILE A C 1
ATOM 1432 O O . ILE A 1 180 ? 22.927 12.088 -30.858 1.00 78.50 180 ILE A O 1
ATOM 1436 N N . SER A 1 181 ? 22.918 10.196 -29.655 1.00 73.12 181 SER A N 1
ATOM 1437 C CA . SER A 1 181 ? 23.935 9.517 -30.472 1.00 73.12 181 SER A CA 1
ATOM 1438 C C . SER A 1 181 ? 23.493 9.358 -31.930 1.00 73.12 181 SER A C 1
ATOM 1440 O O . SER A 1 181 ? 24.266 9.645 -32.843 1.00 73.12 181 SER A O 1
ATOM 1442 N N . ILE A 1 182 ? 22.234 8.971 -32.161 1.00 71.94 182 ILE A N 1
ATOM 1443 C CA . ILE A 1 182 ? 21.649 8.880 -33.508 1.00 71.94 182 ILE A CA 1
ATOM 1444 C C . ILE A 1 182 ? 21.603 10.263 -34.171 1.00 71.94 182 ILE A C 1
ATOM 1446 O O . ILE A 1 182 ? 21.993 10.404 -35.329 1.00 71.94 182 ILE A O 1
ATOM 1450 N N . SER A 1 183 ? 21.179 11.292 -33.434 1.00 69.56 183 SER A N 1
ATOM 1451 C CA . SER A 1 183 ? 21.085 12.666 -33.947 1.00 69.56 183 SER A CA 1
ATOM 1452 C C . SER A 1 183 ? 22.455 13.220 -34.355 1.00 69.56 183 SER A C 1
ATOM 1454 O O . SER A 1 183 ? 22.590 13.797 -35.431 1.00 69.56 183 SER A O 1
ATOM 1456 N N . SER A 1 184 ? 23.490 12.987 -33.545 1.00 73.88 184 SER A N 1
ATOM 1457 C CA . SER A 1 184 ? 24.867 13.396 -33.848 1.00 73.88 184 SER A CA 1
ATOM 1458 C C . SER A 1 184 ? 25.420 12.710 -35.098 1.00 73.88 184 SER A C 1
ATOM 1460 O O . SER A 1 184 ? 26.072 13.359 -35.914 1.00 73.88 184 SER A O 1
ATOM 1462 N N . LEU A 1 185 ? 25.127 11.419 -35.291 1.00 73.12 185 LEU A N 1
ATOM 1463 C CA . LEU A 1 185 ? 25.526 10.690 -36.499 1.00 73.12 185 LEU A CA 1
ATOM 1464 C C . LEU A 1 185 ? 24.817 11.215 -37.756 1.00 73.12 185 LEU A C 1
ATOM 1466 O O . LEU A 1 185 ? 25.452 11.337 -38.801 1.00 73.12 185 LEU A O 1
ATOM 1470 N N . LEU A 1 186 ? 23.530 11.569 -37.659 1.00 66.31 186 LEU A N 1
ATOM 1471 C CA . LEU A 1 186 ? 22.779 12.167 -38.771 1.00 66.31 186 LEU A CA 1
ATOM 1472 C C . LEU A 1 186 ? 23.337 13.538 -39.172 1.00 66.31 186 LEU A C 1
ATOM 1474 O O . LEU A 1 186 ? 23.473 13.820 -40.360 1.00 66.31 186 LEU A O 1
ATOM 1478 N N . ILE A 1 187 ? 23.695 14.373 -38.193 1.00 74.69 187 ILE A N 1
ATOM 1479 C CA . ILE A 1 187 ? 24.306 15.684 -38.449 1.00 74.69 187 ILE A CA 1
ATOM 1480 C C . ILE A 1 187 ? 25.680 15.514 -39.110 1.00 74.69 187 ILE A C 1
ATOM 1482 O O . ILE A 1 187 ? 25.967 16.195 -40.091 1.00 74.69 187 ILE A O 1
ATOM 1486 N N . ALA A 1 188 ? 26.503 14.580 -38.623 1.00 72.12 188 ALA A N 1
ATOM 1487 C CA . ALA A 1 188 ? 27.828 14.316 -39.183 1.00 72.12 188 ALA A CA 1
ATOM 1488 C C . ALA A 1 188 ? 27.774 13.786 -40.629 1.00 72.12 188 ALA A C 1
ATOM 1490 O O . ALA A 1 188 ? 28.579 14.192 -41.460 1.00 72.12 188 ALA A O 1
ATOM 1491 N N . LEU A 1 189 ? 26.810 12.915 -40.949 1.00 62.78 189 LEU A N 1
ATOM 1492 C CA . LEU A 1 189 ? 26.606 12.396 -42.308 1.00 62.78 189 LEU A CA 1
ATOM 1493 C C . LEU A 1 189 ? 25.998 13.428 -43.265 1.00 62.78 189 LEU A C 1
ATOM 1495 O O . LEU A 1 189 ? 26.212 13.324 -44.462 1.00 62.78 189 LEU A O 1
ATOM 1499 N N . SER A 1 190 ? 25.251 14.412 -42.760 1.00 64.44 190 SER A N 1
ATOM 1500 C CA . SER A 1 190 ? 24.683 15.494 -43.576 1.00 64.44 190 SER A CA 1
ATOM 1501 C C . SER A 1 190 ? 25.711 16.556 -43.989 1.00 64.44 190 SER A C 1
ATOM 1503 O O . SER A 1 190 ? 25.402 17.376 -44.853 1.00 64.44 190 SER A O 1
ATOM 1505 N N . GLN A 1 191 ? 26.873 16.609 -43.333 1.00 55.81 191 GLN A N 1
ATOM 1506 C CA . GLN A 1 191 ? 27.932 17.589 -43.608 1.00 55.81 191 GLN A CA 1
ATOM 1507 C C . GLN A 1 191 ? 29.025 17.062 -44.552 1.00 55.81 191 GLN A C 1
ATOM 1509 O O . GLN A 1 191 ? 29.908 17.832 -44.928 1.00 55.81 191 GLN A O 1
ATOM 1514 N N . ASN A 1 192 ? 28.958 15.782 -44.926 1.00 48.22 192 ASN A N 1
ATOM 1515 C CA . ASN A 1 192 ? 29.854 15.106 -45.868 1.00 48.22 192 ASN A CA 1
ATOM 1516 C C . ASN A 1 192 ? 29.128 14.837 -47.190 1.00 48.22 192 ASN A C 1
ATOM 1518 O O . ASN A 1 192 ? 29.805 14.860 -48.239 1.00 48.22 192 ASN A O 1
#

Secondary structure (DSSP, 8-state):
-HHHHHHHHHHHHHTHHHHHHHHHHHHHHHHHHHHHHHHHHHHHHHHHHHHHHHHTT---HHHHHHHHHHTT--HHHHHHHHHHHHHHHHTTS-TTTGGGHHHHHHHHHHHHHHSTTTTS-HHHHHHHHHHHTT-TT-HHHHHHHHHHHHHHHHHHHHHHHHHHHHHHHHHHHHHHHHHHHHHHHHHHHHT-